Protein AF-A0A970EIP6-F1 (afdb_monomer)

Foldseek 3Di:
DVVVVVVVVVVVVVVVVVVPPVPVQQWEFEWEFEALATQGFRHTFRFPAQFLLSRQLRCQQVRQPVRNVQWDWDQDPVVRDIFTQGHSNARHTWFKQKQQGTDCAPLHNDDRVPHGHGRQIYIYTFYYNDPVDHTWAKHWAWDDDPQKIKIWIKTWDADPVVRYIDIATDFQFFKADPVVRHTQDTAHRRNIDMGGQDPSQKMDRHSGHIHGHVPSHPNHPPPSPPPPDPDDPDPPDDDDDDDDDDDDDDDPDPPPDPPVVVVVVVVCVVVVVVVVVVVVVVVVVVVVVVVVVVVVD

Solvent-accessible surface area (backbone atoms only — not comparable to full-atom values): 16684 Å² total; per-residue (Å²): 112,74,72,59,56,54,51,51,53,49,50,52,51,53,53,63,60,61,68,63,63,78,69,78,72,46,38,29,25,38,16,32,12,50,72,63,33,62,79,37,68,32,42,77,40,68,42,94,40,63,21,45,42,35,38,53,46,45,49,25,51,73,71,38,95,66,22,50,80,19,51,41,70,47,71,37,87,89,77,74,39,75,40,48,54,21,45,92,65,36,84,35,68,59,46,46,24,56,26,73,38,41,56,54,25,93,72,31,65,45,47,46,82,73,31,70,59,53,63,19,34,34,35,35,36,19,30,37,86,46,94,91,47,78,46,68,38,49,27,50,23,40,46,62,60,92,67,32,23,37,37,38,32,35,36,47,47,74,40,86,89,75,69,42,68,47,75,44,53,35,46,69,39,49,30,22,31,75,89,80,66,46,79,75,47,54,20,37,87,72,6,32,42,78,45,69,54,51,94,84,34,38,40,21,42,71,23,48,35,39,39,45,39,76,57,65,38,63,20,36,79,87,63,74,62,64,76,74,69,76,75,73,76,80,76,73,82,80,76,84,83,81,84,86,88,83,87,79,89,86,76,92,54,96,84,71,53,66,67,61,53,48,51,53,51,51,50,50,65,58,48,53,59,54,52,52,50,51,53,54,53,52,56,54,50,53,54,54,51,54,58,53,56,66,73,78,110

Mean predicted aligned error: 15.62 Å

Radius of gyration: 27.28 Å; Cα contacts (8 Å, |Δi|>4): 538; chains: 1; bounding box: 69×73×65 Å

Secondary structure (DSSP, 8-state):
-HHHHHHHHHHHHHHHHH---------EEEEEEETTEEEEEEEEE--SS-BHHHHHHHHHHHH-TTGGGG-EEEEETTTTEEEEEEBTTB-S--EEEETTEETTBTTB-S-TTT-B--TT-EEEEEE-S-TTSPPPEEEEEEEEETTEEEEEEEEEEEETTTTEEEEEE-TTPEEE-TTT--EEEE--TTSEEEEEPPTTSEEEETTTEEEESSS--S--TT---PPP-----PPPPPPPP------------TTS-HHHHHHHHHHHHHHHHHHHHHHHHHHHHHHHHHHHHTT--

Structure (mmCIF, N/CA/C/O backbone):
data_AF-A0A970EIP6-F1
#
_entry.id   AF-A0A970EIP6-F1
#
loop_
_atom_site.group_PDB
_atom_site.id
_atom_site.type_symbol
_atom_site.label_atom_id
_atom_site.label_alt_id
_atom_site.label_comp_id
_atom_site.label_asym_id
_atom_site.label_entity_id
_atom_site.label_seq_id
_atom_site.pdbx_PDB_ins_code
_atom_site.Cartn_x
_atom_site.Cartn_y
_atom_site.Cartn_z
_atom_site.occupancy
_atom_site.B_iso_or_equiv
_atom_site.auth_seq_id
_atom_site.auth_comp_id
_atom_site.auth_asym_id
_atom_site.auth_atom_id
_atom_site.pdbx_PDB_model_num
ATOM 1 N N . MET A 1 1 ? 48.437 30.860 26.289 1.00 51.25 1 MET A N 1
ATOM 2 C CA . MET A 1 1 ? 47.932 30.832 24.896 1.00 51.25 1 MET A CA 1
ATOM 3 C C . MET A 1 1 ? 47.511 29.437 24.419 1.00 51.25 1 MET A C 1
ATOM 5 O O . MET A 1 1 ? 46.388 29.320 23.957 1.00 51.25 1 MET A O 1
ATOM 9 N N . LYS A 1 2 ? 48.300 28.361 24.610 1.00 43.44 2 LYS A N 1
ATOM 10 C CA . LYS A 1 2 ? 47.904 26.984 24.209 1.00 43.44 2 LYS A CA 1
ATOM 11 C C . LYS A 1 2 ? 46.565 26.482 24.787 1.00 43.44 2 LYS A C 1
ATOM 13 O O . LYS A 1 2 ? 45.798 25.859 24.070 1.00 43.44 2 LYS A O 1
ATOM 18 N N . LYS A 1 3 ? 46.251 26.790 26.053 1.00 43.22 3 LYS A N 1
ATOM 19 C CA . LYS A 1 3 ? 45.002 26.343 26.709 1.00 43.22 3 LYS A CA 1
ATOM 20 C C . LYS A 1 3 ? 43.734 27.036 26.182 1.00 43.22 3 LYS A C 1
ATOM 22 O O . LYS A 1 3 ? 42.668 26.444 26.230 1.00 43.22 3 LYS A O 1
ATOM 27 N N . VAL A 1 4 ? 43.863 28.253 25.645 1.00 54.84 4 VAL A N 1
ATOM 28 C CA . VAL A 1 4 ? 42.740 29.006 25.053 1.00 54.84 4 VAL A CA 1
ATOM 29 C C . VAL A 1 4 ? 42.433 28.478 23.647 1.00 54.84 4 VAL A C 1
ATOM 31 O O . VAL A 1 4 ? 41.275 28.324 23.287 1.00 54.84 4 VAL A O 1
ATOM 34 N N . PHE A 1 5 ? 43.466 28.095 22.891 1.00 48.03 5 PHE A N 1
ATOM 35 C CA . PHE A 1 5 ? 43.316 27.535 21.544 1.00 48.03 5 PHE A CA 1
ATOM 36 C C . PHE A 1 5 ? 42.641 26.151 21.541 1.00 48.03 5 PHE A C 1
ATOM 38 O O . PHE A 1 5 ? 41.807 25.873 20.687 1.00 48.03 5 PHE A O 1
ATOM 45 N N . VAL A 1 6 ? 42.946 25.303 22.532 1.00 59.22 6 VAL A N 1
ATOM 46 C CA . VAL A 1 6 ? 42.299 23.985 22.696 1.00 59.22 6 VAL A CA 1
ATOM 47 C C . VAL A 1 6 ? 40.816 24.127 23.042 1.00 59.22 6 VAL A C 1
ATOM 49 O O . VAL A 1 6 ? 39.999 23.360 22.546 1.00 59.22 6 VAL A O 1
ATOM 52 N N . LEU A 1 7 ? 40.457 25.130 23.846 1.00 52.41 7 LEU A N 1
ATOM 53 C CA . LEU A 1 7 ? 39.074 25.351 24.265 1.00 52.41 7 LEU A CA 1
ATOM 54 C C . LEU A 1 7 ? 38.217 25.916 23.122 1.00 52.41 7 LEU A C 1
ATOM 56 O O . LEU A 1 7 ? 37.071 25.514 22.972 1.00 52.41 7 LEU A O 1
ATOM 60 N N . VAL A 1 8 ? 38.797 26.757 22.260 1.00 58.97 8 VAL A N 1
ATOM 61 C CA . VAL A 1 8 ? 38.137 27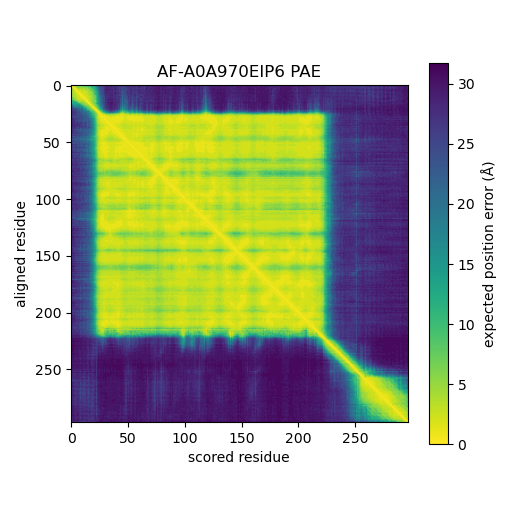.254 21.040 1.00 58.97 8 VAL A CA 1
ATOM 62 C C . VAL A 1 8 ? 37.946 26.138 20.006 1.00 58.97 8 VAL A C 1
ATOM 64 O O . VAL A 1 8 ? 36.867 26.030 19.436 1.00 58.97 8 VAL A O 1
ATOM 67 N N . ILE A 1 9 ? 38.934 25.256 19.803 1.00 59.72 9 ILE A N 1
ATOM 68 C CA . ILE A 1 9 ? 38.788 24.097 18.900 1.00 59.72 9 ILE A CA 1
ATOM 69 C C . ILE A 1 9 ? 37.757 23.102 19.440 1.00 59.72 9 ILE A C 1
ATOM 71 O O . ILE A 1 9 ? 36.927 22.619 18.675 1.00 59.72 9 ILE A O 1
ATOM 75 N N . ALA A 1 10 ? 37.769 22.825 20.747 1.00 55.34 10 ALA A N 1
ATOM 76 C CA . ALA A 1 10 ? 36.767 21.969 21.374 1.00 55.34 10 ALA A CA 1
ATOM 77 C C . ALA A 1 10 ? 35.364 22.574 21.242 1.00 55.34 10 ALA A C 1
ATOM 79 O O . ALA A 1 10 ? 34.446 21.869 20.862 1.00 55.34 10 ALA A O 1
ATOM 80 N N . MET A 1 11 ? 35.203 23.883 21.452 1.00 55.81 11 MET A N 1
ATOM 81 C CA . MET A 1 11 ? 33.909 24.559 21.332 1.00 55.81 11 MET A CA 1
ATOM 82 C C . MET A 1 11 ? 33.402 24.618 19.881 1.00 55.81 11 MET A C 1
ATOM 84 O O . MET A 1 11 ? 32.208 24.451 19.664 1.00 55.81 11 MET A O 1
ATOM 88 N N . ILE A 1 12 ? 34.286 24.780 18.887 1.00 57.44 12 ILE A N 1
ATOM 89 C CA . ILE A 1 12 ? 33.931 24.693 17.458 1.00 57.44 12 ILE A CA 1
ATOM 90 C C . ILE A 1 12 ? 33.567 23.253 17.068 1.00 57.44 12 ILE A C 1
ATOM 92 O O . ILE A 1 12 ? 32.612 23.063 16.327 1.00 57.44 12 ILE A O 1
ATOM 96 N N . MET A 1 13 ? 34.263 22.240 17.597 1.00 51.56 13 MET A N 1
ATOM 97 C CA . MET A 1 13 ? 33.900 20.828 17.405 1.00 51.56 13 MET A CA 1
ATOM 98 C C . MET A 1 13 ? 32.551 20.499 18.059 1.00 51.56 13 MET A C 1
ATOM 100 O O . MET A 1 13 ? 31.726 19.844 17.435 1.00 51.56 13 MET A O 1
ATOM 104 N N . THR A 1 14 ? 32.276 20.998 19.268 1.00 47.97 14 THR A N 1
ATOM 105 C CA . THR A 1 14 ? 30.979 20.804 19.936 1.00 47.97 14 THR A CA 1
ATOM 106 C C . THR A 1 14 ? 29.855 21.544 19.209 1.00 47.97 14 THR A C 1
ATOM 108 O O . THR A 1 14 ? 28.768 20.996 19.081 1.00 47.97 14 THR A O 1
ATOM 111 N N . LEU A 1 15 ? 30.113 22.740 18.664 1.00 50.16 15 LEU A N 1
ATOM 112 C CA . LEU A 1 15 ? 29.141 23.487 17.856 1.00 50.16 15 LEU A CA 1
ATOM 113 C C . LEU A 1 15 ? 28.897 22.847 16.478 1.00 50.16 15 LEU A C 1
ATOM 115 O O . LEU A 1 15 ? 27.756 22.807 16.025 1.00 50.16 15 LEU A O 1
ATOM 119 N N . ALA A 1 16 ? 29.931 22.281 15.849 1.00 47.00 16 ALA A N 1
ATOM 120 C CA . ALA A 1 16 ? 29.809 21.520 14.603 1.00 47.00 16 ALA A CA 1
ATOM 121 C C . ALA A 1 16 ? 29.097 20.168 14.802 1.00 47.00 16 ALA A C 1
ATOM 123 O O . ALA A 1 16 ? 28.476 19.661 13.872 1.00 47.00 16 ALA A O 1
ATOM 124 N N . LEU A 1 17 ? 29.140 19.607 16.016 1.00 48.09 17 LEU A N 1
ATOM 125 C CA . LEU A 1 17 ? 28.376 18.416 16.403 1.00 48.09 17 LEU A CA 1
ATOM 126 C C . LEU A 1 17 ? 26.918 18.733 16.782 1.00 48.09 17 LEU A C 1
ATOM 128 O O . LEU A 1 17 ? 26.085 17.836 16.735 1.00 48.09 17 LEU A O 1
ATOM 132 N N . THR A 1 18 ? 26.581 19.984 17.122 1.00 44.41 18 THR A N 1
ATOM 133 C CA . THR A 1 18 ? 25.191 20.392 17.419 1.00 44.41 18 THR A CA 1
ATOM 134 C C . THR A 1 18 ? 24.384 20.835 16.200 1.00 44.41 18 THR A C 1
ATOM 136 O O . THR A 1 18 ? 23.169 20.957 16.302 1.00 44.41 18 THR A O 1
ATOM 139 N N . THR A 1 19 ? 25.020 21.082 15.049 1.00 41.66 19 THR A N 1
ATOM 140 C CA . THR A 1 19 ? 24.314 21.451 13.805 1.00 41.66 19 THR A CA 1
ATOM 141 C C . THR A 1 19 ? 24.005 20.270 12.897 1.00 41.66 19 THR A C 1
ATOM 143 O O . THR A 1 19 ? 23.408 20.468 11.842 1.00 41.66 19 THR A O 1
ATOM 146 N N . VAL A 1 20 ? 24.316 19.040 13.317 1.00 42.38 20 VAL A N 1
ATOM 147 C CA . VAL A 1 20 ? 23.487 17.907 12.900 1.00 42.38 20 VAL A CA 1
ATOM 148 C C . VAL A 1 20 ? 22.203 18.035 13.710 1.00 42.38 20 VAL A C 1
ATOM 150 O O . VAL A 1 20 ? 21.997 17.358 14.713 1.00 42.38 20 VAL A O 1
ATOM 153 N N . ALA A 1 21 ? 21.362 18.993 13.311 1.00 39.56 21 ALA A N 1
ATOM 154 C CA . ALA A 1 21 ? 19.944 18.854 13.551 1.00 39.56 21 ALA A CA 1
ATOM 155 C C . ALA A 1 21 ? 19.622 17.427 13.110 1.00 39.56 21 ALA A C 1
ATOM 157 O O . ALA A 1 21 ? 19.919 17.062 11.971 1.00 39.56 21 ALA A O 1
ATOM 158 N N . LEU A 1 22 ? 19.146 16.610 14.047 1.00 41.78 22 LEU A N 1
ATOM 159 C CA . LEU A 1 22 ? 18.442 15.384 13.725 1.00 41.78 22 LEU A CA 1
ATOM 160 C C . LEU A 1 22 ? 17.360 15.823 12.740 1.00 41.78 22 LEU A C 1
ATOM 162 O O . LEU A 1 22 ? 16.355 16.400 13.149 1.00 41.78 22 LEU A O 1
ATOM 166 N N . ALA A 1 23 ? 17.631 15.694 11.441 1.00 45.00 23 ALA A N 1
ATOM 167 C CA . ALA A 1 23 ? 16.572 15.682 10.463 1.00 45.00 23 ALA A CA 1
ATOM 168 C C . ALA A 1 23 ? 15.703 14.531 10.943 1.00 45.00 23 ALA A C 1
ATOM 170 O O . ALA A 1 23 ? 16.186 13.404 11.037 1.00 45.00 23 ALA A O 1
ATOM 171 N N . GLU A 1 24 ? 14.503 14.853 11.411 1.00 54.56 24 GLU A N 1
ATOM 172 C CA . GLU A 1 24 ? 13.499 13.848 11.703 1.00 54.56 24 GLU A CA 1
ATOM 173 C C . GLU A 1 24 ? 13.380 13.025 10.421 1.00 54.56 24 GLU A C 1
ATOM 175 O O . GLU A 1 24 ? 12.959 13.547 9.385 1.00 54.56 24 GLU A O 1
ATOM 180 N N . GLU A 1 25 ? 13.931 11.809 10.440 1.00 73.31 25 GLU A N 1
ATOM 181 C CA . GLU A 1 25 ? 13.909 10.939 9.275 1.00 73.31 25 GLU A CA 1
ATOM 182 C C . GLU A 1 25 ? 12.438 10.674 8.981 1.00 73.31 25 GLU A C 1
ATOM 184 O O . GLU A 1 25 ? 11.718 10.117 9.813 1.00 73.31 25 GLU A O 1
ATOM 189 N N . ALA A 1 26 ? 11.971 11.160 7.832 1.00 85.56 26 ALA A N 1
ATOM 190 C CA . ALA A 1 26 ? 10.589 10.979 7.444 1.00 85.56 26 ALA A CA 1
ATOM 191 C C . ALA A 1 26 ? 10.322 9.478 7.324 1.00 85.56 26 ALA A C 1
ATOM 193 O O . ALA A 1 26 ? 10.940 8.793 6.513 1.00 85.56 26 ALA A O 1
ATOM 194 N N . THR A 1 27 ? 9.416 8.983 8.155 1.00 93.56 27 THR A N 1
ATOM 195 C CA . THR A 1 27 ? 8.996 7.590 8.172 1.00 93.56 27 THR A CA 1
ATOM 196 C C . THR A 1 27 ? 7.808 7.437 7.239 1.00 93.56 27 THR A C 1
ATOM 198 O O . THR A 1 27 ? 6.806 8.131 7.383 1.00 93.56 27 THR A O 1
ATOM 201 N N . VAL A 1 28 ? 7.914 6.531 6.279 1.00 96.88 28 VAL A N 1
ATOM 202 C CA . VAL A 1 28 ? 6.827 6.128 5.383 1.00 96.88 28 VAL A CA 1
ATOM 203 C C . VAL A 1 28 ? 6.535 4.661 5.650 1.00 96.88 28 VAL A C 1
ATOM 205 O O . VAL A 1 28 ? 7.454 3.866 5.829 1.00 96.88 28 VAL A O 1
ATOM 208 N N . TYR A 1 29 ? 5.267 4.285 5.683 1.00 97.88 29 TYR A N 1
ATOM 209 C CA . TYR A 1 29 ? 4.848 2.913 5.929 1.00 97.88 29 TYR A CA 1
ATOM 210 C C . TYR A 1 29 ? 4.623 2.190 4.614 1.00 97.88 29 TYR A C 1
ATOM 212 O O . TYR A 1 29 ? 3.987 2.728 3.713 1.00 97.88 29 TYR A O 1
ATOM 220 N N . VAL A 1 30 ? 5.147 0.974 4.489 1.00 98.38 30 VAL A N 1
ATOM 221 C CA . VAL A 1 30 ? 5.058 0.200 3.252 1.00 98.38 30 VAL A CA 1
ATOM 222 C C . VAL A 1 30 ? 4.375 -1.131 3.499 1.00 98.38 30 VAL A C 1
ATOM 224 O O . VAL A 1 30 ? 4.739 -1.894 4.392 1.00 98.38 30 VAL A O 1
ATOM 227 N N . THR A 1 31 ? 3.404 -1.427 2.650 1.00 98.62 31 THR A N 1
ATOM 228 C CA . THR A 1 31 ? 2.752 -2.722 2.540 1.00 98.62 31 THR A CA 1
ATOM 229 C C . THR A 1 31 ? 3.052 -3.322 1.176 1.00 98.62 31 THR A C 1
ATOM 231 O O . THR A 1 31 ? 2.975 -2.636 0.158 1.00 98.62 31 THR A O 1
ATOM 234 N N . VAL A 1 32 ? 3.349 -4.619 1.148 1.00 98.31 32 VAL A N 1
ATOM 235 C CA . VAL A 1 32 ? 3.533 -5.385 -0.085 1.00 98.31 32 VAL A CA 1
ATOM 236 C C . VAL A 1 32 ? 2.627 -6.606 -0.046 1.00 98.31 32 VAL A C 1
ATOM 238 O O . VAL A 1 32 ? 2.775 -7.460 0.832 1.00 98.31 32 VAL A O 1
ATOM 241 N N . SER A 1 33 ? 1.714 -6.693 -1.011 1.00 98.12 33 SER A N 1
ATOM 242 C CA . SER A 1 33 ? 0.875 -7.864 -1.259 1.00 98.12 33 SER A CA 1
ATOM 243 C C . SER A 1 33 ? 1.282 -8.530 -2.568 1.00 98.12 33 SER A C 1
ATOM 245 O O . SER A 1 33 ? 1.375 -7.868 -3.600 1.00 98.12 33 SER A O 1
ATOM 247 N N . VAL A 1 34 ? 1.516 -9.839 -2.538 1.00 97.38 34 VAL A N 1
ATOM 248 C CA . VAL A 1 34 ? 1.810 -10.659 -3.718 1.00 97.38 34 VAL A CA 1
ATOM 249 C C . VAL A 1 34 ? 0.773 -11.767 -3.785 1.00 97.38 34 VAL A C 1
ATOM 251 O O . VAL A 1 34 ? 0.621 -12.515 -2.825 1.00 97.38 34 VAL A O 1
ATOM 254 N N . ASP A 1 35 ? 0.049 -11.872 -4.898 1.00 96.12 35 ASP A N 1
ATOM 255 C CA . ASP A 1 35 ? -0.950 -12.927 -5.130 1.00 96.12 35 ASP A CA 1
ATOM 256 C C . ASP A 1 35 ? -2.020 -13.023 -4.024 1.00 96.12 35 ASP A C 1
ATOM 258 O O . ASP A 1 35 ? -2.518 -14.098 -3.690 1.00 96.12 35 ASP A O 1
ATOM 262 N N . GLY A 1 36 ? -2.376 -11.879 -3.429 1.00 94.12 36 GLY A N 1
ATOM 263 C CA . GLY A 1 36 ? -3.324 -11.822 -2.315 1.00 94.12 36 GLY A CA 1
ATOM 264 C C . GLY A 1 36 ? -2.753 -12.328 -0.988 1.00 94.12 36 GLY A C 1
ATOM 265 O O . GLY A 1 36 ? -3.518 -12.731 -0.115 1.00 94.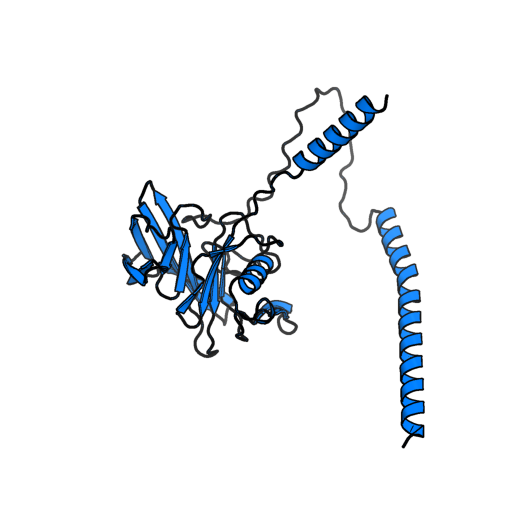12 36 GLY A O 1
ATOM 266 N N . GLN A 1 37 ? -1.429 -12.319 -0.825 1.00 96.00 37 GLN A N 1
ATOM 267 C CA . GLN A 1 37 ? -0.742 -12.586 0.435 1.00 96.00 37 GLN A CA 1
ATOM 268 C C . GLN A 1 37 ? 0.070 -11.369 0.867 1.00 96.00 37 GLN A C 1
ATOM 270 O O . GLN A 1 37 ? 0.829 -10.811 0.077 1.00 96.00 37 GLN A O 1
ATOM 275 N N . LEU A 1 38 ? -0.040 -10.983 2.140 1.00 96.25 38 LEU A N 1
ATOM 276 C CA . LEU A 1 38 ? 0.801 -9.933 2.709 1.00 96.25 38 LEU A CA 1
ATOM 277 C C . LEU A 1 38 ? 2.207 -10.475 2.953 1.00 96.25 38 LEU A C 1
ATOM 279 O O . LEU A 1 38 ? 2.397 -11.406 3.731 1.00 96.25 38 LEU A O 1
ATOM 283 N N . VAL A 1 39 ? 3.185 -9.866 2.290 1.00 96.75 39 VAL A N 1
ATOM 284 C CA . VAL A 1 39 ? 4.614 -10.164 2.456 1.00 96.75 39 VAL A CA 1
ATOM 285 C C . VAL A 1 39 ? 5.280 -9.122 3.352 1.00 96.75 39 VAL A C 1
ATOM 287 O O . VAL A 1 39 ? 6.198 -9.437 4.103 1.00 96.75 39 VAL A O 1
ATOM 290 N N . VAL A 1 40 ? 4.793 -7.884 3.294 1.00 97.75 40 VAL A N 1
ATOM 291 C CA . VAL A 1 40 ? 5.176 -6.781 4.179 1.00 97.75 40 VAL A CA 1
ATOM 292 C C . VAL A 1 40 ? 3.889 -6.094 4.613 1.00 97.75 40 VAL A C 1
ATOM 294 O O . VAL A 1 40 ? 3.059 -5.784 3.762 1.00 97.75 40 VAL A O 1
ATOM 297 N N . ALA A 1 41 ? 3.710 -5.859 5.911 1.00 97.62 41 ALA A N 1
ATOM 298 C CA . ALA A 1 41 ? 2.516 -5.217 6.456 1.00 97.62 41 ALA A CA 1
ATOM 299 C C . ALA A 1 41 ? 2.897 -3.917 7.171 1.00 97.62 41 ALA A C 1
ATOM 301 O O . ALA A 1 41 ? 3.463 -3.975 8.262 1.00 97.62 41 ALA A O 1
ATOM 302 N N . ALA A 1 42 ? 2.609 -2.778 6.528 1.00 97.12 42 ALA A N 1
ATOM 303 C CA . ALA A 1 42 ? 2.810 -1.418 7.038 1.00 97.12 42 ALA A CA 1
ATOM 304 C C . ALA A 1 42 ? 4.140 -1.204 7.783 1.00 97.12 42 ALA A C 1
ATOM 306 O O . ALA A 1 42 ? 4.177 -0.607 8.856 1.00 97.12 42 ALA A O 1
ATOM 307 N N . GLN A 1 43 ? 5.240 -1.712 7.231 1.00 97.50 43 GLN A N 1
ATOM 308 C CA . GLN A 1 43 ? 6.544 -1.591 7.873 1.00 97.50 43 GLN A CA 1
ATOM 309 C C . GLN A 1 43 ? 7.130 -0.193 7.642 1.00 97.50 43 GLN A C 1
ATOM 311 O O . GLN A 1 43 ? 7.048 0.311 6.518 1.00 97.50 43 GLN A O 1
ATOM 316 N N . PRO A 1 44 ? 7.731 0.434 8.667 1.00 96.31 44 PRO A N 1
ATOM 317 C CA . PRO A 1 44 ? 8.329 1.755 8.537 1.00 96.31 44 PRO A CA 1
ATOM 318 C C . PRO A 1 44 ? 9.605 1.709 7.687 1.00 96.31 44 PRO A C 1
ATOM 320 O O . PRO A 1 44 ? 10.443 0.817 7.833 1.00 96.31 44 PRO A O 1
ATOM 323 N N . ILE A 1 45 ? 9.768 2.709 6.826 1.00 95.25 45 ILE A N 1
ATOM 324 C CA . ILE A 1 45 ? 10.934 2.948 5.977 1.00 95.25 45 ILE A CA 1
ATOM 325 C C . ILE A 1 45 ? 11.313 4.426 6.061 1.00 95.25 45 ILE A C 1
ATOM 327 O O . ILE A 1 45 ? 10.454 5.297 5.936 1.00 95.25 45 ILE A O 1
ATOM 331 N N . SER A 1 46 ? 12.610 4.697 6.201 1.00 93.88 46 SER A N 1
ATOM 332 C CA . SER A 1 46 ? 13.197 6.036 6.077 1.00 93.88 46 SER A CA 1
ATOM 333 C C . SER A 1 46 ? 13.897 6.152 4.717 1.00 93.88 46 SER A C 1
ATOM 335 O O . SER A 1 46 ? 15.069 5.775 4.605 1.00 93.88 46 SER A O 1
ATOM 337 N N . PRO A 1 47 ? 13.212 6.589 3.644 1.00 92.06 47 PRO A N 1
ATOM 338 C CA . PRO A 1 47 ? 13.831 6.674 2.328 1.00 92.06 47 PRO A CA 1
ATOM 339 C C . PRO A 1 47 ? 14.813 7.854 2.268 1.00 92.06 47 PRO A C 1
ATOM 341 O O . PRO A 1 47 ? 14.566 8.929 2.811 1.00 92.06 47 PRO A O 1
ATOM 344 N N . SER A 1 48 ? 15.925 7.693 1.549 1.00 90.75 48 SER A N 1
ATOM 345 C CA . SER A 1 48 ? 16.819 8.823 1.250 1.00 90.75 48 SER A CA 1
ATOM 346 C C . SER A 1 48 ? 16.240 9.760 0.189 1.00 90.75 48 SER A C 1
ATOM 348 O O . SER A 1 48 ? 16.565 10.945 0.154 1.00 90.75 48 SER A O 1
ATOM 350 N N . GLU A 1 49 ? 15.411 9.216 -0.701 1.00 92.75 49 GLU A N 1
ATOM 351 C CA . GLU A 1 49 ? 14.716 9.950 -1.751 1.00 92.75 49 GLU A CA 1
ATOM 352 C C . GLU A 1 49 ? 13.226 10.030 -1.412 1.00 92.75 49 GLU A C 1
ATOM 354 O O . GLU A 1 49 ? 12.546 9.013 -1.299 1.00 92.75 49 GLU A O 1
ATOM 359 N N . MET A 1 50 ? 12.714 11.251 -1.261 1.00 94.38 50 MET A N 1
ATOM 360 C CA . MET A 1 50 ? 11.341 11.523 -0.822 1.00 94.38 50 MET A CA 1
ATOM 361 C C . MET A 1 50 ? 10.325 11.461 -1.975 1.00 94.38 50 MET A C 1
ATOM 363 O O . MET A 1 50 ? 9.470 12.338 -2.115 1.00 94.38 50 MET A O 1
ATOM 367 N N . THR A 1 51 ? 10.416 10.417 -2.795 1.00 97.00 51 THR A N 1
ATOM 368 C CA . THR A 1 51 ? 9.473 10.074 -3.870 1.00 97.00 51 THR A CA 1
ATOM 369 C C . THR A 1 51 ? 8.890 8.686 -3.619 1.00 97.00 51 THR A C 1
ATOM 371 O O . THR A 1 51 ? 9.443 7.900 -2.845 1.00 97.00 51 THR A O 1
ATOM 374 N N . VAL A 1 52 ? 7.775 8.351 -4.272 1.00 97.75 52 VAL A N 1
ATOM 375 C CA . VAL A 1 52 ? 7.223 6.991 -4.180 1.00 97.75 52 VAL A CA 1
ATOM 376 C C . VAL A 1 52 ? 8.221 5.957 -4.724 1.00 97.75 52 VAL A C 1
ATOM 378 O O . VAL A 1 52 ? 8.426 4.935 -4.077 1.00 97.75 52 VAL A O 1
ATOM 381 N N . ASP A 1 53 ? 8.903 6.225 -5.846 1.00 97.75 53 ASP A N 1
ATOM 382 C CA . ASP A 1 53 ? 9.962 5.350 -6.387 1.00 97.75 53 ASP A CA 1
ATOM 383 C C . ASP A 1 53 ? 11.096 5.143 -5.372 1.00 97.75 53 ASP A C 1
ATOM 385 O O . ASP A 1 53 ? 11.508 4.009 -5.120 1.00 97.75 53 ASP A O 1
ATOM 389 N N . GLY A 1 54 ? 11.541 6.225 -4.725 1.00 96.81 54 GLY A N 1
ATOM 390 C CA . GLY A 1 54 ? 12.553 6.193 -3.673 1.00 96.81 54 GLY A CA 1
ATOM 391 C C . GLY A 1 54 ? 12.160 5.309 -2.488 1.00 96.81 54 GLY A C 1
ATOM 392 O O . GLY A 1 54 ? 12.957 4.482 -2.036 1.00 96.81 54 GLY A O 1
ATOM 393 N N . VAL A 1 55 ? 10.910 5.417 -2.021 1.00 97.69 55 VAL A N 1
ATOM 394 C CA . VAL A 1 55 ? 10.374 4.544 -0.964 1.00 97.69 55 VAL A CA 1
ATOM 395 C C . VAL A 1 55 ? 10.332 3.091 -1.412 1.00 97.69 55 VAL A C 1
ATOM 397 O O . VAL A 1 55 ? 10.754 2.214 -0.661 1.00 97.69 55 VAL A O 1
ATOM 400 N N . LEU A 1 56 ? 9.851 2.813 -2.625 1.00 97.94 56 LEU A N 1
ATOM 401 C CA . LEU A 1 56 ? 9.756 1.444 -3.122 1.00 97.94 56 LEU A CA 1
ATOM 402 C C . LEU A 1 56 ? 11.141 0.799 -3.247 1.00 97.94 56 LEU A C 1
ATOM 404 O O . LEU A 1 56 ? 11.302 -0.349 -2.830 1.00 97.94 56 LEU A O 1
ATOM 408 N N . ARG A 1 57 ? 12.161 1.523 -3.726 1.00 97.12 57 ARG A N 1
ATOM 409 C CA . ARG A 1 57 ? 13.557 1.041 -3.737 1.00 97.12 57 ARG A CA 1
ATOM 410 C C . ARG A 1 57 ? 14.069 0.743 -2.333 1.00 97.12 57 ARG A C 1
ATOM 412 O O . ARG A 1 57 ? 14.598 -0.344 -2.099 1.00 97.12 57 ARG A O 1
ATOM 419 N N . ALA A 1 58 ? 13.857 1.661 -1.390 1.00 96.31 58 ALA A N 1
ATOM 420 C CA . ALA A 1 58 ? 14.259 1.477 0.002 1.00 96.31 58 ALA A CA 1
ATOM 421 C C . ALA A 1 58 ? 13.555 0.270 0.652 1.00 96.31 58 ALA A C 1
ATOM 423 O O . ALA A 1 58 ? 14.197 -0.526 1.335 1.00 96.31 58 ALA A O 1
ATOM 424 N N . ALA A 1 59 ? 12.264 0.067 0.374 1.00 97.31 59 ALA A N 1
ATOM 425 C CA . ALA A 1 59 ? 11.509 -1.089 0.851 1.00 97.31 59 ALA A CA 1
ATOM 426 C C . ALA A 1 59 ? 12.032 -2.412 0.272 1.00 97.31 59 ALA A C 1
ATOM 428 O O . ALA A 1 59 ? 12.134 -3.402 0.997 1.00 97.31 59 ALA A O 1
ATOM 429 N N . HIS A 1 60 ? 12.414 -2.440 -1.010 1.00 97.38 60 HIS A N 1
ATOM 430 C CA . HIS A 1 60 ? 13.069 -3.611 -1.599 1.00 97.38 60 HIS A CA 1
ATOM 431 C C . HIS A 1 60 ? 14.418 -3.886 -0.938 1.00 97.38 60 HIS A C 1
ATOM 433 O O . HIS A 1 60 ? 14.697 -5.027 -0.582 1.00 97.38 60 HIS A O 1
ATOM 439 N N . ALA A 1 61 ? 15.244 -2.857 -0.739 1.00 95.81 61 ALA A N 1
ATOM 440 C CA . ALA A 1 61 ? 16.526 -2.999 -0.057 1.00 95.81 61 ALA A CA 1
ATOM 441 C C . ALA A 1 61 ? 16.371 -3.545 1.375 1.00 95.81 61 ALA A C 1
ATOM 443 O O . ALA A 1 61 ? 17.199 -4.342 1.813 1.00 95.81 61 ALA A O 1
ATOM 444 N N . ALA A 1 62 ? 15.314 -3.138 2.083 1.00 95.88 62 ALA A N 1
ATOM 445 C CA . ALA A 1 62 ? 15.062 -3.526 3.466 1.00 95.88 62 ALA A CA 1
ATOM 446 C C . ALA A 1 62 ? 14.431 -4.920 3.617 1.00 95.88 62 ALA A C 1
ATOM 448 O O . ALA A 1 62 ? 14.851 -5.687 4.484 1.00 95.88 62 ALA A O 1
ATOM 449 N N . PHE A 1 63 ? 13.422 -5.251 2.804 1.00 96.62 63 PHE A N 1
ATOM 450 C CA . PHE A 1 63 ? 12.555 -6.409 3.064 1.00 96.62 63 PHE A CA 1
ATOM 451 C C . PHE A 1 63 ? 12.552 -7.469 1.961 1.00 96.62 63 PHE A C 1
ATOM 453 O O . PHE A 1 63 ? 12.124 -8.596 2.213 1.00 96.62 63 PHE A O 1
ATOM 460 N N . PHE A 1 64 ? 13.030 -7.167 0.750 1.00 96.44 64 PHE A N 1
ATOM 461 C CA . PHE A 1 64 ? 13.141 -8.183 -0.292 1.00 96.44 64 PHE A CA 1
ATOM 462 C C . PHE A 1 64 ? 14.501 -8.896 -0.190 1.00 96.44 64 PHE A C 1
ATOM 464 O O . PHE A 1 64 ? 15.537 -8.234 -0.242 1.00 96.44 64 PHE A O 1
ATOM 471 N N . PRO A 1 65 ? 14.563 -10.242 -0.122 1.00 92.38 65 PRO A N 1
ATOM 472 C CA . PRO A 1 65 ? 15.836 -10.961 0.012 1.00 92.38 65 PRO A CA 1
ATOM 473 C C . PRO A 1 65 ? 16.857 -10.697 -1.107 1.00 92.38 65 PRO A C 1
ATOM 475 O O . PRO A 1 65 ? 18.059 -10.819 -0.887 1.00 92.38 65 PRO A O 1
ATOM 478 N N . GLY A 1 66 ? 16.398 -10.341 -2.312 1.00 90.56 66 GLY A N 1
ATOM 479 C CA . GLY A 1 66 ? 17.265 -9.939 -3.427 1.00 90.56 66 GLY A CA 1
ATOM 480 C C . GLY A 1 66 ? 17.653 -8.454 -3.429 1.00 90.56 66 GLY A C 1
ATOM 481 O O . GLY A 1 66 ? 18.300 -8.004 -4.377 1.00 90.56 66 GLY A O 1
ATOM 482 N N . GLY A 1 67 ? 17.243 -7.681 -2.421 1.00 92.50 67 GLY A N 1
ATOM 483 C CA . GLY A 1 67 ? 17.428 -6.234 -2.351 1.00 92.50 67 GLY A CA 1
ATOM 484 C C . GLY A 1 67 ? 16.852 -5.503 -3.567 1.00 92.50 67 GLY A C 1
ATOM 485 O O . GLY A 1 67 ? 15.866 -5.921 -4.173 1.00 92.50 67 GLY A O 1
ATOM 486 N N . GLU A 1 68 ? 17.520 -4.441 -4.006 1.00 92.31 68 GLU A N 1
ATOM 487 C CA . GLU A 1 68 ? 17.070 -3.655 -5.164 1.00 92.31 68 GLU A CA 1
ATOM 488 C C . GLU A 1 68 ? 17.056 -4.430 -6.493 1.00 92.31 68 GLU A C 1
ATOM 490 O O . GLU A 1 68 ? 16.381 -4.017 -7.427 1.00 92.31 68 GLU A O 1
ATOM 495 N N . SER A 1 69 ? 17.713 -5.594 -6.602 1.00 93.38 69 SER A N 1
ATOM 496 C CA . SER A 1 69 ? 17.661 -6.403 -7.837 1.00 93.38 69 SER A CA 1
ATOM 497 C C . SER A 1 69 ? 16.259 -6.953 -8.157 1.00 93.38 69 SER A C 1
ATOM 499 O O . SER A 1 69 ? 15.988 -7.399 -9.280 1.00 93.38 69 SER A O 1
ATOM 501 N N . GLY A 1 70 ? 15.360 -6.933 -7.168 1.00 93.75 70 GLY A N 1
ATOM 502 C CA . GLY A 1 70 ? 13.944 -7.249 -7.322 1.00 93.75 70 GLY A CA 1
ATOM 503 C C . GLY A 1 70 ? 13.105 -6.124 -7.928 1.00 93.75 70 GLY A C 1
ATOM 504 O O . GLY A 1 70 ? 11.928 -6.369 -8.183 1.00 93.75 70 GLY A O 1
ATOM 505 N N . TYR A 1 71 ? 13.689 -4.945 -8.161 1.00 97.25 71 TYR A N 1
ATOM 506 C CA . TYR A 1 71 ? 13.000 -3.738 -8.598 1.00 97.25 71 TYR A CA 1
ATOM 507 C C . TYR A 1 71 ? 13.589 -3.192 -9.900 1.00 97.25 71 TYR A C 1
ATOM 509 O O . TYR A 1 71 ? 14.800 -3.023 -10.032 1.00 97.25 71 TYR A O 1
ATOM 517 N N . GLU A 1 72 ? 12.727 -2.890 -10.863 1.00 97.00 72 GLU A N 1
ATOM 518 C CA . GLU A 1 72 ? 13.095 -2.227 -12.109 1.00 97.00 72 GLU A CA 1
ATOM 519 C C . GLU A 1 72 ? 12.003 -1.229 -12.475 1.00 97.00 72 GLU A C 1
ATOM 521 O O . GLU A 1 72 ? 10.817 -1.563 -12.516 1.00 97.00 72 GLU A O 1
ATOM 526 N N . ALA A 1 73 ? 12.416 0.009 -12.722 1.00 96.50 73 ALA A N 1
ATOM 527 C CA . ALA A 1 73 ? 11.528 1.086 -13.109 1.00 96.50 73 ALA A CA 1
ATOM 528 C C . ALA A 1 73 ? 12.263 2.077 -14.012 1.00 96.50 73 ALA A C 1
ATOM 530 O O . ALA A 1 73 ? 13.486 2.235 -13.915 1.00 96.50 73 ALA A O 1
ATOM 531 N N . GLY A 1 74 ? 11.520 2.743 -14.886 1.00 95.50 74 GLY A N 1
ATOM 532 C CA . GLY A 1 74 ? 12.055 3.730 -15.812 1.00 95.50 74 GLY A CA 1
ATOM 533 C C . GLY A 1 74 ? 11.015 4.194 -16.820 1.00 95.50 74 GLY A C 1
ATOM 534 O O . GLY A 1 74 ? 9.850 3.806 -16.761 1.00 95.50 74 GLY A O 1
ATOM 535 N N . ILE A 1 75 ? 11.442 5.031 -17.765 1.00 94.19 75 ILE A N 1
ATOM 536 C CA . ILE A 1 75 ? 10.577 5.446 -18.870 1.00 94.19 75 ILE A CA 1
ATOM 537 C C . ILE A 1 75 ? 10.413 4.271 -19.828 1.00 94.19 75 ILE A C 1
ATOM 539 O O . ILE A 1 75 ? 11.369 3.854 -20.486 1.00 94.19 75 ILE A O 1
ATOM 543 N N . ASP A 1 76 ? 9.193 3.758 -19.919 1.00 89.25 76 ASP A N 1
ATOM 544 C CA . ASP A 1 76 ? 8.848 2.749 -20.900 1.00 89.25 76 ASP A CA 1
ATOM 545 C C . ASP A 1 76 ? 8.875 3.367 -22.309 1.00 89.25 76 ASP A C 1
ATOM 547 O O . ASP A 1 76 ? 8.216 4.382 -22.556 1.00 89.25 76 ASP A O 1
ATOM 551 N N . PRO A 1 77 ? 9.632 2.790 -23.256 1.00 88.38 77 PRO A N 1
ATOM 552 C CA . PRO A 1 77 ? 9.822 3.379 -24.578 1.00 88.38 77 PRO A CA 1
ATOM 553 C C . PRO A 1 77 ? 8.585 3.271 -25.479 1.00 88.38 77 PRO A C 1
ATOM 555 O O . PRO A 1 77 ? 8.508 3.976 -26.483 1.00 88.38 77 PRO A O 1
ATOM 558 N N . MET A 1 78 ? 7.639 2.383 -25.163 1.00 86.88 78 MET A N 1
ATOM 559 C CA . MET A 1 78 ? 6.422 2.177 -25.946 1.00 86.88 78 MET A CA 1
ATOM 560 C C . MET A 1 78 ? 5.342 3.192 -25.565 1.00 86.88 78 MET A C 1
ATOM 562 O O . MET A 1 78 ? 4.679 3.731 -26.449 1.00 86.88 78 MET A O 1
ATOM 566 N N . TRP A 1 79 ? 5.204 3.490 -24.274 1.00 82.75 79 TRP A N 1
ATOM 567 C CA . TRP A 1 79 ? 4.192 4.410 -23.749 1.00 82.75 79 TRP A CA 1
ATOM 568 C C . TRP A 1 79 ? 4.740 5.799 -23.403 1.00 82.75 79 TRP A C 1
ATOM 570 O O . TRP A 1 79 ? 3.958 6.715 -23.160 1.00 82.75 79 TRP A O 1
ATOM 580 N N . ASN A 1 80 ? 6.067 5.972 -23.401 1.00 87.88 80 ASN A N 1
ATOM 581 C CA . ASN A 1 80 ? 6.764 7.186 -22.966 1.00 87.88 80 ASN A CA 1
ATOM 582 C C . ASN A 1 80 ? 6.287 7.668 -21.583 1.00 87.88 80 ASN A C 1
ATOM 584 O O . ASN A 1 80 ? 6.041 8.854 -21.359 1.00 87.88 80 ASN A O 1
ATOM 588 N N . MET A 1 81 ? 6.125 6.715 -20.668 1.00 87.44 81 MET A N 1
ATOM 589 C CA . MET A 1 81 ? 5.609 6.915 -19.317 1.00 87.44 81 MET A CA 1
ATOM 590 C C . MET A 1 81 ? 6.515 6.195 -18.324 1.00 87.44 81 MET A C 1
ATOM 592 O O . MET A 1 81 ? 7.056 5.136 -18.642 1.00 87.44 81 MET A O 1
ATOM 596 N N . PHE A 1 82 ? 6.681 6.757 -17.127 1.00 93.31 82 PHE A N 1
ATOM 597 C CA . PHE A 1 82 ? 7.383 6.061 -16.057 1.00 93.31 82 PHE A CA 1
ATOM 598 C C . PHE A 1 82 ? 6.578 4.832 -15.623 1.00 93.31 82 PHE A C 1
ATOM 600 O O . PHE A 1 82 ? 5.429 4.952 -15.198 1.00 93.31 82 PHE A O 1
ATOM 607 N N . LEU A 1 83 ? 7.184 3.655 -15.736 1.00 93.44 83 LEU A N 1
ATOM 608 C CA . LEU A 1 83 ? 6.601 2.385 -15.334 1.00 93.44 83 LEU A CA 1
ATOM 609 C C . LEU A 1 83 ? 7.562 1.639 -14.423 1.00 93.44 83 LEU A C 1
ATOM 611 O O . LEU A 1 83 ? 8.767 1.584 -14.662 1.00 93.44 83 LEU A O 1
ATOM 615 N N . ILE A 1 84 ? 6.985 1.004 -13.411 1.00 96.19 84 ILE A N 1
ATOM 616 C CA . ILE A 1 84 ? 7.638 -0.064 -12.668 1.00 96.19 84 ILE A CA 1
ATOM 617 C C . ILE A 1 84 ? 7.389 -1.334 -13.483 1.00 96.19 84 ILE A C 1
ATOM 619 O O . ILE A 1 84 ? 6.246 -1.769 -13.632 1.00 96.19 84 ILE A O 1
ATOM 623 N N . SER A 1 85 ? 8.440 -1.871 -14.095 1.00 94.81 85 SER A N 1
ATOM 624 C CA . SER A 1 85 ? 8.389 -3.062 -14.955 1.00 94.81 85 SER A CA 1
ATOM 625 C C . SER A 1 85 ? 8.684 -4.346 -14.182 1.00 94.81 85 SER A C 1
ATOM 627 O O . SER A 1 85 ? 8.361 -5.445 -14.644 1.00 94.81 85 SER A O 1
ATOM 629 N N . LYS A 1 86 ? 9.289 -4.209 -13.000 1.00 96.06 86 LYS A N 1
ATOM 630 C CA . LYS A 1 86 ? 9.559 -5.304 -12.082 1.00 96.06 86 LYS A CA 1
ATOM 631 C C . LYS A 1 86 ? 9.458 -4.824 -10.644 1.00 96.06 86 LYS A C 1
ATOM 633 O O . LYS A 1 86 ? 10.058 -3.816 -10.281 1.00 96.06 86 LYS A O 1
ATOM 638 N N . ALA A 1 87 ? 8.763 -5.587 -9.815 1.00 96.88 87 ALA A N 1
ATOM 639 C CA . ALA A 1 87 ? 8.727 -5.367 -8.378 1.00 96.88 87 ALA A CA 1
ATOM 640 C C . ALA A 1 87 ? 8.609 -6.706 -7.641 1.00 96.88 87 ALA A C 1
ATOM 642 O O . ALA A 1 87 ? 8.036 -7.671 -8.141 1.00 96.88 87 ALA A O 1
ATOM 643 N N . TRP A 1 88 ? 9.226 -6.789 -6.466 1.00 96.75 88 TRP A N 1
ATOM 644 C CA . TRP A 1 88 ? 9.355 -7.991 -5.639 1.00 96.75 88 TRP A CA 1
ATOM 645 C C . TRP A 1 88 ? 9.881 -9.228 -6.390 1.00 96.75 88 TRP A C 1
ATOM 647 O O . TRP A 1 88 ? 9.541 -10.367 -6.078 1.00 96.75 88 TRP A O 1
ATOM 657 N N . GLY A 1 89 ? 10.720 -9.012 -7.411 1.00 95.62 89 GLY A N 1
ATOM 658 C CA . GLY A 1 89 ? 11.246 -10.082 -8.264 1.00 95.62 89 GLY A CA 1
ATOM 659 C C . GLY A 1 89 ? 10.316 -10.522 -9.403 1.00 95.62 89 GLY A C 1
ATOM 660 O O . GLY A 1 89 ? 10.736 -11.333 -10.227 1.00 95.62 89 GLY A O 1
ATOM 661 N N . ILE A 1 90 ? 9.101 -9.976 -9.485 1.00 95.75 90 ILE A N 1
ATOM 662 C CA . ILE A 1 90 ? 8.075 -10.318 -10.472 1.00 95.75 90 ILE A CA 1
ATOM 663 C C . ILE A 1 90 ? 8.104 -9.288 -11.602 1.00 95.75 90 ILE A C 1
ATOM 665 O O . ILE A 1 90 ? 8.037 -8.087 -11.350 1.00 95.75 90 ILE A O 1
ATOM 669 N N . ASN A 1 91 ? 8.184 -9.754 -12.851 1.00 94.50 91 ASN A N 1
ATOM 670 C CA . ASN A 1 91 ? 8.134 -8.898 -14.041 1.00 94.50 91 ASN A CA 1
ATOM 671 C C . ASN A 1 91 ? 6.680 -8.516 -14.346 1.00 94.50 91 ASN A C 1
ATOM 673 O O . ASN A 1 91 ? 6.024 -9.134 -15.185 1.00 94.50 91 ASN A O 1
ATOM 677 N N . THR A 1 92 ? 6.164 -7.546 -13.602 1.00 92.12 92 THR A N 1
ATOM 678 C CA . THR A 1 92 ? 4.794 -7.049 -13.706 1.00 92.12 92 THR A CA 1
ATOM 679 C C . THR A 1 92 ? 4.753 -5.582 -13.300 1.00 92.12 92 THR A C 1
ATOM 681 O O . THR A 1 92 ? 5.616 -5.117 -12.551 1.00 92.12 92 THR A O 1
ATOM 684 N N . THR A 1 93 ? 3.729 -4.866 -13.758 1.00 92.06 93 THR A N 1
ATOM 685 C CA . THR A 1 93 ? 3.445 -3.516 -13.275 1.00 92.06 93 THR A CA 1
ATOM 686 C C . THR A 1 93 ? 2.530 -3.608 -12.056 1.00 92.06 93 THR A C 1
ATOM 688 O O . THR A 1 93 ? 1.391 -4.058 -12.196 1.00 92.06 93 THR A O 1
ATOM 691 N N . PRO A 1 94 ? 3.003 -3.225 -10.857 1.00 95.19 94 PRO A N 1
ATOM 692 C CA . PRO A 1 94 ? 2.199 -3.290 -9.649 1.00 95.19 94 PRO A CA 1
ATOM 693 C C . PRO A 1 94 ? 1.134 -2.191 -9.630 1.00 95.19 94 PRO A C 1
ATOM 695 O O . PRO A 1 94 ? 1.319 -1.114 -10.201 1.00 95.19 94 PRO A O 1
ATOM 698 N N . PHE A 1 95 ? 0.062 -2.418 -8.872 1.00 95.44 95 PHE A N 1
ATOM 699 C CA . PHE A 1 95 ? -0.725 -1.301 -8.362 1.00 95.44 95 PHE A CA 1
ATOM 700 C C . PHE A 1 95 ? 0.039 -0.662 -7.208 1.00 95.44 95 PHE A C 1
ATOM 702 O O . PHE A 1 95 ? 0.439 -1.353 -6.272 1.00 95.44 95 PHE A O 1
ATOM 709 N N . VAL A 1 96 ? 0.237 0.652 -7.277 1.00 97.62 96 VAL A N 1
ATOM 710 C CA . VAL A 1 96 ? 0.863 1.435 -6.210 1.00 97.62 96 VAL A CA 1
ATOM 711 C C . VAL A 1 96 ? -0.150 2.447 -5.717 1.00 97.62 96 VAL A C 1
ATOM 713 O O . VAL A 1 96 ? -0.670 3.246 -6.494 1.00 97.62 96 VAL A O 1
ATOM 716 N N . ILE A 1 97 ? -0.437 2.395 -4.427 1.00 97.56 97 ILE A N 1
ATOM 717 C CA . ILE A 1 97 ? -1.403 3.245 -3.744 1.00 97.56 97 ILE A CA 1
ATOM 718 C C . ILE A 1 97 ? -0.632 4.093 -2.752 1.00 97.56 97 ILE A C 1
ATOM 720 O O . ILE A 1 97 ? 0.121 3.553 -1.946 1.00 97.56 97 ILE A O 1
ATOM 724 N N . LEU A 1 98 ? -0.830 5.406 -2.824 1.00 96.94 98 LEU A N 1
ATOM 725 C CA . LEU A 1 98 ? -0.324 6.354 -1.844 1.00 96.94 98 LEU A CA 1
ATOM 726 C C . LEU A 1 98 ? -1.508 6.850 -1.022 1.00 96.94 98 LEU A C 1
ATOM 728 O O . LEU A 1 98 ? -2.416 7.501 -1.539 1.00 96.94 98 LEU A O 1
ATOM 732 N N . ASN A 1 99 ? -1.478 6.537 0.263 1.00 95.31 99 ASN A N 1
ATOM 733 C CA . ASN A 1 99 ? -2.537 6.787 1.218 1.00 95.31 99 ASN A CA 1
ATOM 734 C C . ASN A 1 99 ? -3.881 6.187 0.774 1.00 95.31 99 ASN A C 1
ATOM 736 O O . ASN A 1 99 ? -4.066 4.970 0.788 1.00 95.31 99 ASN A O 1
ATOM 740 N N . ASP A 1 100 ? -4.827 7.031 0.374 1.00 92.62 100 ASP A N 1
ATOM 741 C CA . ASP A 1 100 ? -6.203 6.648 0.095 1.00 92.62 100 ASP A CA 1
ATOM 742 C C . ASP A 1 100 ? -6.471 6.312 -1.379 1.00 92.62 100 ASP A C 1
ATOM 744 O O . ASP A 1 100 ? -7.530 5.745 -1.661 1.00 92.62 100 ASP A O 1
ATOM 748 N N . ALA A 1 101 ? -5.536 6.575 -2.306 1.00 94.25 101 ALA A N 1
ATOM 749 C CA . ALA A 1 101 ? -5.764 6.390 -3.742 1.00 94.25 101 ALA A CA 1
ATOM 750 C C . ALA A 1 101 ? -4.552 5.853 -4.548 1.00 94.25 101 ALA A C 1
ATOM 752 O O . ALA A 1 101 ? -3.397 6.169 -4.244 1.00 94.25 101 ALA A O 1
ATOM 753 N N . PRO A 1 102 ? -4.793 5.078 -5.628 1.00 95.38 102 PRO A N 1
ATOM 754 C CA . PRO A 1 102 ? -3.763 4.640 -6.569 1.00 95.38 102 PRO A CA 1
ATOM 755 C C . PRO A 1 102 ? -3.053 5.798 -7.269 1.00 95.38 102 PRO A C 1
ATOM 757 O O . PRO A 1 102 ? -3.680 6.801 -7.615 1.00 95.38 102 PRO A O 1
ATOM 760 N N . LEU A 1 103 ? -1.771 5.621 -7.580 1.00 94.00 103 LEU A N 1
ATOM 761 C CA . LEU A 1 103 ? -1.077 6.480 -8.535 1.00 94.00 103 LEU A CA 1
ATOM 762 C C . LEU A 1 103 ? -1.754 6.412 -9.913 1.00 94.00 103 LEU A C 1
ATOM 764 O O . LEU A 1 103 ? -2.201 5.354 -10.364 1.00 94.00 103 LEU A O 1
ATOM 768 N N . GLY A 1 104 ? -1.846 7.561 -10.576 1.00 89.69 104 GLY A N 1
ATOM 769 C CA . GLY A 1 104 ? -2.605 7.761 -11.810 1.00 89.69 104 GLY A CA 1
ATOM 770 C C . GLY A 1 104 ? -4.112 7.970 -11.607 1.00 89.69 104 GLY A C 1
ATOM 771 O O . GLY A 1 104 ? -4.804 8.323 -12.562 1.00 89.69 104 GLY A O 1
ATOM 772 N N . ALA A 1 105 ? -4.652 7.801 -10.394 1.00 90.56 105 ALA A N 1
ATOM 773 C CA . ALA A 1 105 ? -6.034 8.184 -10.105 1.00 90.56 105 ALA A CA 1
ATOM 774 C C . ALA A 1 105 ? -6.175 9.718 -10.031 1.00 90.56 105 ALA A C 1
ATOM 776 O O . ALA A 1 105 ? -5.199 10.408 -9.744 1.00 90.56 105 ALA A O 1
ATOM 777 N N . PRO A 1 106 ? -7.382 10.294 -10.202 1.00 86.50 106 PRO A N 1
ATOM 778 C CA . PRO A 1 106 ? -7.574 11.746 -10.121 1.00 86.50 106 PRO A CA 1
ATOM 779 C C . PRO A 1 106 ? -7.083 12.389 -8.814 1.00 86.50 106 PRO A C 1
ATOM 781 O O . PRO A 1 106 ? -6.652 13.539 -8.829 1.00 86.50 106 PRO A O 1
ATOM 784 N N . ALA A 1 107 ? -7.140 11.655 -7.697 1.00 85.38 107 ALA A N 1
ATOM 785 C CA . ALA A 1 107 ? -6.636 12.110 -6.401 1.00 85.38 107 ALA A CA 1
ATOM 786 C C . ALA A 1 107 ? -5.098 12.081 -6.306 1.00 85.38 107 ALA A C 1
ATOM 788 O O . ALA A 1 107 ? -4.529 12.901 -5.599 1.00 85.38 107 ALA A O 1
ATOM 789 N N . ASN A 1 108 ? -4.440 11.197 -7.066 1.00 89.12 108 ASN A N 1
ATOM 790 C CA . ASN A 1 108 ? -2.989 11.003 -7.100 1.00 89.12 108 ASN A CA 1
ATOM 791 C C . ASN A 1 108 ? -2.500 10.873 -8.559 1.00 89.12 108 ASN A C 1
ATOM 793 O O . ASN A 1 108 ? -2.081 9.797 -8.978 1.00 89.12 108 ASN A O 1
ATOM 797 N N . PRO A 1 109 ? -2.551 11.944 -9.373 1.00 88.31 109 PRO A N 1
ATOM 798 C CA . PRO A 1 109 ? -2.352 11.846 -10.824 1.00 88.31 109 PRO A CA 1
ATOM 799 C C . PRO A 1 109 ? -0.893 11.614 -11.254 1.00 88.31 109 PRO A C 1
ATOM 801 O O . PRO A 1 109 ? -0.627 11.446 -12.442 1.00 88.31 109 PRO A O 1
ATOM 804 N N . GLY A 1 110 ? 0.060 11.661 -10.321 1.00 90.19 110 GLY A N 1
ATOM 805 C CA . GLY A 1 110 ? 1.486 11.520 -10.605 1.00 90.19 110 GLY A CA 1
ATOM 806 C C . GLY A 1 110 ? 1.945 10.075 -10.817 1.00 90.19 110 GLY A C 1
ATOM 807 O O . GLY A 1 110 ? 1.275 9.115 -10.437 1.00 90.19 110 GLY A O 1
ATOM 808 N N . THR A 1 111 ? 3.132 9.939 -11.407 1.00 93.94 111 THR A N 1
ATOM 809 C CA . THR A 1 111 ? 3.900 8.690 -11.488 1.00 93.94 111 THR A CA 1
ATOM 810 C C . THR A 1 111 ? 4.848 8.561 -10.292 1.00 93.94 111 THR A C 1
ATOM 812 O O . THR A 1 111 ? 5.110 9.539 -9.582 1.00 93.94 111 THR A O 1
ATOM 815 N N . ALA A 1 112 ? 5.342 7.348 -10.028 1.00 96.56 112 ALA A N 1
ATOM 816 C CA . ALA A 1 112 ? 6.097 7.055 -8.808 1.00 96.56 112 ALA A CA 1
ATOM 817 C C . ALA A 1 112 ? 7.407 7.859 -8.666 1.00 96.56 112 ALA A C 1
ATOM 819 O O . ALA A 1 112 ? 7.790 8.201 -7.551 1.00 96.56 112 ALA A O 1
ATOM 820 N N . ASP A 1 113 ? 8.060 8.204 -9.775 1.00 95.88 113 ASP A N 1
ATOM 821 C CA . ASP A 1 113 ? 9.320 8.959 -9.825 1.00 95.88 113 ASP A CA 1
ATOM 822 C C . ASP A 1 113 ? 9.193 10.427 -9.414 1.00 95.88 113 ASP A C 1
ATOM 824 O O . ASP A 1 113 ? 10.161 11.029 -8.959 1.00 95.88 113 ASP A O 1
ATOM 828 N N . VAL A 1 114 ? 8.007 11.019 -9.565 1.00 94.56 114 VAL A N 1
ATOM 829 C CA . VAL A 1 114 ? 7.789 12.446 -9.279 1.00 94.56 114 VAL A CA 1
ATOM 830 C C . VAL A 1 114 ? 6.805 12.700 -8.149 1.00 94.56 114 VAL A C 1
ATOM 832 O O . VAL A 1 114 ? 6.744 13.822 -7.647 1.00 94.56 114 VAL A O 1
ATOM 835 N N . THR A 1 115 ? 6.019 11.698 -7.748 1.00 96.19 115 THR A N 1
ATOM 836 C CA . THR A 1 115 ? 5.047 11.856 -6.661 1.00 96.19 115 THR A CA 1
ATOM 837 C C . THR A 1 115 ? 5.791 11.933 -5.328 1.00 96.19 115 THR A C 1
ATOM 839 O O . THR A 1 115 ? 6.425 10.948 -4.939 1.00 96.19 115 THR A O 1
ATOM 842 N N . PRO A 1 116 ? 5.743 13.081 -4.628 1.00 95.38 116 PRO A N 1
ATOM 843 C CA . PRO A 1 116 ? 6.456 13.259 -3.376 1.00 95.38 116 PRO A CA 1
ATOM 844 C C . PRO A 1 116 ? 5.763 12.499 -2.248 1.00 95.38 116 PRO A C 1
ATOM 846 O O . PRO A 1 116 ? 4.535 12.423 -2.210 1.00 95.38 116 PRO A O 1
ATOM 849 N N . VAL A 1 117 ? 6.557 12.018 -1.297 1.00 94.75 117 VAL A N 1
ATOM 850 C CA . VAL A 1 117 ? 6.064 11.418 -0.052 1.00 94.75 117 VAL A CA 1
ATOM 851 C C . VAL A 1 117 ? 6.376 12.315 1.141 1.00 94.75 117 VAL A C 1
ATOM 853 O O . VAL A 1 117 ? 7.240 13.195 1.086 1.00 94.75 117 VAL A O 1
ATOM 856 N N . LYS A 1 118 ? 5.651 12.111 2.234 1.00 93.00 118 LYS A N 1
ATOM 857 C CA . LYS A 1 118 ? 5.757 12.849 3.492 1.00 93.00 118 LYS A CA 1
ATOM 858 C C . LYS A 1 118 ? 5.838 11.877 4.661 1.00 93.00 118 LYS A C 1
ATOM 860 O O . LYS A 1 118 ? 5.477 10.710 4.550 1.00 93.00 118 LYS A O 1
ATOM 865 N N . ASN A 1 119 ? 6.291 12.389 5.803 1.00 93.38 119 ASN A N 1
ATOM 866 C CA . ASN A 1 119 ? 6.267 11.636 7.052 1.00 93.38 119 ASN A CA 1
ATOM 867 C C . ASN A 1 119 ? 4.837 11.155 7.364 1.00 93.38 119 ASN A C 1
ATOM 869 O O . ASN A 1 119 ? 3.895 11.946 7.296 1.00 93.38 119 ASN A O 1
ATOM 873 N N . GLY A 1 120 ? 4.702 9.878 7.701 1.00 93.81 120 GLY A N 1
ATOM 874 C CA . GLY A 1 120 ? 3.444 9.193 7.976 1.00 93.81 120 GLY A CA 1
ATOM 875 C C . GLY A 1 120 ? 2.719 8.641 6.746 1.00 93.81 120 GLY A C 1
ATOM 876 O O . GLY A 1 120 ? 1.730 7.929 6.919 1.00 93.81 120 GLY A O 1
ATOM 877 N N . ASP A 1 121 ? 3.150 8.922 5.513 1.00 96.38 121 ASP A N 1
ATOM 878 C CA . ASP A 1 121 ? 2.463 8.374 4.336 1.00 96.38 121 ASP A CA 1
ATOM 879 C C . ASP A 1 121 ? 2.428 6.836 4.375 1.00 96.38 121 ASP A C 1
ATOM 881 O O . ASP A 1 121 ? 3.358 6.187 4.856 1.00 96.38 121 ASP A O 1
ATOM 885 N N . ASN A 1 122 ? 1.342 6.250 3.873 1.00 97.44 122 ASN A N 1
ATOM 886 C CA . ASN A 1 122 ? 1.199 4.806 3.709 1.00 97.44 122 ASN A CA 1
ATOM 887 C C . ASN A 1 122 ? 1.263 4.460 2.223 1.00 97.44 122 ASN A C 1
ATOM 889 O O . ASN A 1 122 ? 0.517 5.017 1.421 1.00 97.44 122 ASN A O 1
ATOM 893 N N . ILE A 1 123 ? 2.126 3.526 1.849 1.00 98.25 123 ILE A N 1
ATOM 894 C CA . ILE A 1 123 ? 2.261 3.038 0.482 1.00 98.25 123 ILE A CA 1
ATOM 895 C C . ILE A 1 123 ? 1.893 1.567 0.453 1.00 98.25 123 ILE A C 1
ATOM 897 O O . ILE A 1 123 ? 2.485 0.750 1.154 1.00 98.25 123 ILE A O 1
ATOM 901 N N . ILE A 1 124 ? 0.930 1.216 -0.392 1.00 98.56 124 ILE A N 1
ATOM 902 C CA . ILE A 1 124 ? 0.518 -0.169 -0.612 1.00 98.56 124 ILE A CA 1
ATOM 903 C C . ILE A 1 124 ? 0.896 -0.546 -2.041 1.00 98.56 124 ILE A C 1
ATOM 905 O O . ILE A 1 124 ? 0.479 0.105 -2.999 1.00 98.56 124 ILE A O 1
ATOM 909 N N . MET A 1 125 ? 1.703 -1.594 -2.175 1.00 98.25 125 MET A N 1
ATOM 910 C CA . MET A 1 125 ? 2.102 -2.173 -3.451 1.00 98.25 125 MET A CA 1
ATOM 911 C C . MET A 1 125 ? 1.462 -3.553 -3.603 1.00 98.25 125 MET A C 1
ATOM 913 O O . MET A 1 125 ? 1.777 -4.473 -2.847 1.00 98.25 125 MET A O 1
ATOM 917 N N . SER A 1 126 ? 0.590 -3.702 -4.596 1.00 97.81 126 SER A N 1
ATOM 918 C CA . SER A 1 126 ? -0.121 -4.952 -4.874 1.00 97.81 126 SER A CA 1
ATOM 919 C C . SER A 1 126 ? 0.356 -5.554 -6.189 1.00 97.81 126 SER A C 1
ATOM 921 O O . SER A 1 126 ? 0.291 -4.917 -7.244 1.00 97.81 126 SER A O 1
ATOM 923 N N . LEU A 1 127 ? 0.825 -6.797 -6.124 1.00 96.56 127 LEU A N 1
ATOM 924 C CA . LEU A 1 127 ? 1.414 -7.532 -7.235 1.00 96.56 127 LEU A CA 1
ATOM 925 C C . LEU A 1 127 ? 0.658 -8.826 -7.508 1.00 96.56 127 LEU A C 1
ATOM 927 O O . LEU A 1 127 ? 0.126 -9.467 -6.601 1.00 96.56 127 LEU A O 1
ATOM 931 N N . SER A 1 128 ? 0.672 -9.221 -8.776 1.00 95.56 128 SER A N 1
ATOM 932 C CA . SER A 1 128 ? 0.266 -10.549 -9.213 1.00 95.56 128 SER A CA 1
ATOM 933 C C . SER A 1 128 ? 1.393 -11.170 -10.020 1.00 95.56 128 SER A C 1
ATOM 935 O O . SER A 1 128 ? 1.967 -10.517 -10.897 1.00 95.56 128 SER A O 1
ATOM 937 N N . SER A 1 129 ? 1.713 -12.422 -9.717 1.00 94.25 129 SER A N 1
ATOM 938 C CA . SER A 1 129 ? 2.635 -13.245 -10.489 1.00 94.25 129 SER A CA 1
ATOM 939 C C . SER A 1 129 ? 1.990 -13.826 -11.751 1.00 94.25 129 SER A C 1
ATOM 941 O O . SER A 1 129 ? 2.711 -14.246 -12.659 1.00 94.25 129 SER A O 1
ATOM 943 N N . ASP A 1 130 ? 0.656 -13.802 -11.846 1.00 92.25 130 ASP A N 1
ATOM 944 C CA . ASP A 1 130 ? -0.099 -14.244 -13.017 1.00 92.25 130 ASP A CA 1
ATOM 945 C C . ASP A 1 130 ? -0.611 -13.036 -13.827 1.00 92.25 130 ASP A C 1
ATOM 947 O O . ASP A 1 130 ? -1.503 -12.315 -13.372 1.00 92.25 130 ASP A O 1
ATOM 951 N N . PRO A 1 131 ? -0.124 -12.816 -15.063 1.00 81.31 131 PRO A N 1
ATOM 952 C CA . PRO A 1 131 ? -0.576 -11.704 -15.899 1.00 81.31 131 PRO A CA 1
ATOM 953 C C . PRO A 1 131 ? -2.056 -11.800 -16.307 1.00 81.31 131 PRO A C 1
ATOM 955 O O . PRO A 1 131 ? -2.613 -10.818 -16.793 1.00 81.31 131 PRO A O 1
ATOM 958 N N . MET A 1 132 ? -2.696 -12.964 -16.156 1.00 87.44 132 MET A N 1
ATOM 959 C CA . MET A 1 132 ? -4.122 -13.156 -16.439 1.00 87.44 132 MET A CA 1
ATOM 960 C C . MET A 1 132 ? -5.017 -12.840 -15.234 1.00 87.44 132 MET A C 1
ATOM 962 O O . MET A 1 132 ? -6.233 -12.726 -15.394 1.00 87.44 132 MET A O 1
ATOM 966 N N . VAL A 1 133 ? -4.440 -12.694 -14.038 1.00 88.88 133 VAL A N 1
ATOM 967 C CA . VAL A 1 133 ? -5.165 -12.391 -12.802 1.00 88.88 133 VAL A CA 1
ATOM 968 C C . VAL A 1 133 ? -4.613 -11.083 -12.243 1.00 88.88 133 VAL A C 1
ATOM 970 O O . VAL A 1 133 ? -3.570 -11.099 -11.598 1.00 88.88 133 VAL A O 1
ATOM 973 N N . PRO A 1 134 ? -5.260 -9.930 -12.477 1.00 86.94 134 PRO A N 1
ATOM 974 C CA . PRO A 1 134 ? -4.761 -8.673 -11.939 1.00 86.94 134 PRO A CA 1
ATOM 975 C C . PRO A 1 134 ? -4.755 -8.711 -10.407 1.00 86.94 134 PRO A C 1
ATOM 977 O O . PRO A 1 134 ? -5.655 -9.275 -9.777 1.00 86.94 134 PRO A O 1
ATOM 980 N N . ALA A 1 135 ? -3.741 -8.089 -9.806 1.00 93.50 135 ALA A N 1
ATOM 981 C CA . ALA A 1 135 ? -3.699 -7.909 -8.362 1.00 93.50 135 ALA A CA 1
ATOM 982 C C . ALA A 1 135 ? -4.883 -7.051 -7.897 1.00 93.50 135 ALA A C 1
ATOM 984 O O . ALA A 1 135 ? -5.362 -6.184 -8.630 1.00 93.50 135 ALA A O 1
ATOM 985 N N . LYS A 1 136 ? -5.342 -7.264 -6.664 1.00 94.81 136 LYS A N 1
ATOM 986 C CA . LYS A 1 136 ? -6.368 -6.407 -6.065 1.00 94.81 136 LYS A CA 1
ATOM 987 C C . LYS A 1 136 ? -5.728 -5.143 -5.502 1.00 94.81 136 LYS A C 1
ATOM 989 O O . LYS A 1 136 ? -4.804 -5.232 -4.692 1.00 94.81 136 LYS A O 1
ATOM 994 N N . ALA A 1 137 ? -6.237 -3.988 -5.911 1.00 95.06 137 ALA A N 1
ATOM 995 C CA . ALA A 1 137 ? -5.797 -2.692 -5.422 1.00 95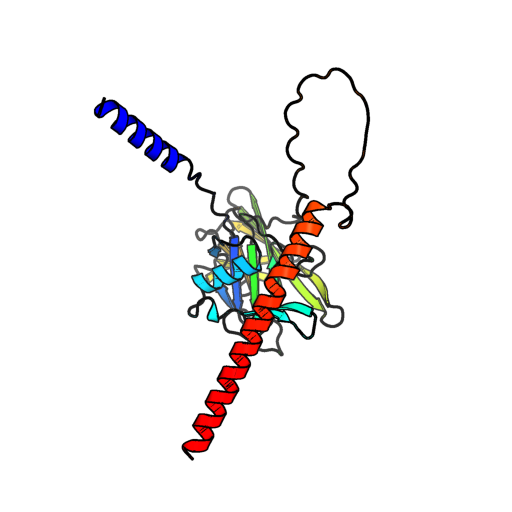.06 137 ALA A CA 1
ATOM 996 C C . ALA A 1 137 ? -6.729 -2.237 -4.295 1.00 95.06 137 ALA A C 1
ATOM 998 O O . ALA A 1 137 ? -7.852 -1.816 -4.546 1.00 95.06 137 ALA A O 1
ATOM 999 N N . VAL A 1 138 ? -6.268 -2.327 -3.048 1.00 97.56 138 VAL A N 1
ATOM 1000 C CA . VAL A 1 138 ? -7.045 -1.911 -1.874 1.00 97.56 138 VAL A CA 1
ATOM 1001 C C . VAL A 1 138 ? -6.295 -0.810 -1.146 1.00 97.56 138 VAL A C 1
ATOM 1003 O O . VAL A 1 138 ? -5.145 -1.013 -0.764 1.00 97.56 138 VAL A O 1
ATOM 1006 N N . SER A 1 139 ? -6.937 0.339 -0.942 1.00 96.88 139 SER A N 1
ATOM 1007 C CA . SER A 1 139 ? -6.416 1.387 -0.064 1.00 96.88 139 SER A CA 1
ATOM 1008 C C . SER A 1 139 ? -7.009 1.263 1.335 1.00 96.88 139 SER A C 1
ATOM 1010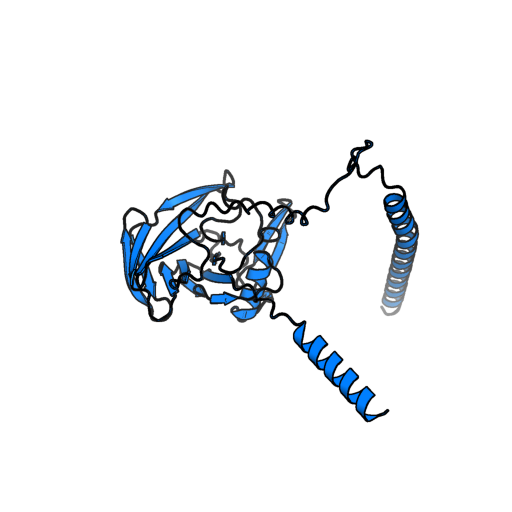 O O . SER A 1 139 ? -8.115 0.739 1.515 1.00 96.88 139 SER A O 1
ATOM 1012 N N . LEU A 1 140 ? -6.264 1.743 2.330 1.00 96.75 140 LEU A N 1
ATOM 1013 C CA . LEU A 1 140 ? -6.713 1.815 3.713 1.00 96.75 140 LEU A CA 1
ATOM 1014 C C . LEU A 1 140 ? -6.520 3.218 4.257 1.00 96.75 140 LEU A C 1
ATOM 1016 O O . LEU A 1 140 ? -5.497 3.854 4.023 1.00 96.75 140 LEU A O 1
ATOM 1020 N N . THR A 1 141 ? -7.497 3.652 5.039 1.00 96.12 141 THR A N 1
ATOM 1021 C CA . THR A 1 141 ? -7.382 4.828 5.898 1.00 96.12 141 THR A CA 1
ATOM 1022 C C . THR A 1 141 ? -7.695 4.441 7.334 1.00 96.12 141 THR A C 1
ATOM 1024 O O . THR A 1 141 ? -8.448 3.493 7.569 1.00 96.12 141 THR A O 1
ATOM 1027 N N . ALA A 1 142 ? -7.109 5.160 8.286 1.00 94.75 142 ALA A N 1
ATOM 1028 C CA . ALA A 1 142 ? -7.294 4.942 9.712 1.00 94.75 142 ALA A CA 1
ATOM 1029 C C . ALA A 1 142 ? -7.651 6.265 10.394 1.00 94.75 142 ALA A C 1
ATOM 1031 O O . ALA A 1 142 ? -6.967 7.274 10.229 1.00 94.75 142 ALA A O 1
ATOM 1032 N N . LEU A 1 143 ? -8.736 6.258 11.165 1.00 95.38 143 LEU A N 1
ATOM 1033 C CA . LEU A 1 143 ? -9.134 7.356 12.037 1.00 95.38 143 LEU A CA 1
ATOM 1034 C C . LEU A 1 143 ? -9.044 6.885 13.485 1.00 95.38 143 LEU A C 1
ATOM 1036 O O . LEU A 1 143 ? -9.795 6.001 13.892 1.00 95.38 143 LEU A O 1
ATOM 1040 N N . VAL A 1 144 ? -8.121 7.463 14.247 1.00 94.19 144 VAL A N 1
ATOM 1041 C CA . VAL A 1 144 ? -7.870 7.081 15.641 1.00 94.19 144 VAL A CA 1
ATOM 1042 C C . VAL A 1 144 ? -8.598 8.021 16.592 1.00 94.19 144 VAL A C 1
ATOM 1044 O O . VAL A 1 144 ? -8.408 9.236 16.549 1.00 94.19 144 VAL A O 1
ATOM 1047 N N . GLU A 1 145 ? -9.398 7.444 17.486 1.00 94.00 145 GLU A N 1
ATOM 1048 C CA . GLU A 1 145 ? -10.146 8.154 18.520 1.00 94.00 145 GLU A CA 1
ATOM 1049 C C . GLU A 1 145 ? -9.890 7.495 19.884 1.00 94.00 145 GLU A C 1
ATOM 1051 O O . GLU A 1 145 ? -10.507 6.505 20.276 1.00 94.00 145 GLU A O 1
ATOM 1056 N N . GLY A 1 146 ? -8.934 8.043 20.638 1.00 91.88 146 GLY A N 1
ATOM 1057 C CA . GLY A 1 146 ? -8.543 7.483 21.931 1.00 91.88 146 GLY A CA 1
ATOM 1058 C C . GLY A 1 146 ? -7.814 6.146 21.782 1.00 91.88 146 GLY A C 1
ATOM 1059 O O . GLY A 1 146 ? -6.686 6.121 21.305 1.00 91.88 146 GLY A O 1
ATOM 1060 N N . ALA A 1 147 ? -8.434 5.056 22.243 1.00 92.81 147 ALA A N 1
ATOM 1061 C CA . ALA A 1 147 ? -7.882 3.696 22.164 1.00 92.81 147 ALA A CA 1
ATOM 1062 C C . ALA A 1 147 ? -8.513 2.855 21.039 1.00 92.81 147 ALA A C 1
ATOM 1064 O O . ALA A 1 147 ? -8.229 1.661 20.918 1.00 92.81 147 ALA A O 1
ATOM 1065 N N . GLU A 1 148 ? -9.394 3.464 20.247 1.00 96.06 148 GLU A N 1
ATOM 1066 C CA . GLU A 1 148 ? -10.068 2.825 19.126 1.00 96.06 148 GLU A CA 1
ATOM 1067 C C . GLU A 1 148 ? -9.573 3.407 17.806 1.00 96.06 148 GLU A C 1
ATOM 1069 O O . GLU A 1 148 ? -9.181 4.572 17.712 1.00 96.06 148 GLU A O 1
ATOM 1074 N N . VAL A 1 149 ? -9.613 2.573 16.775 1.00 96.44 149 VAL A N 1
ATOM 1075 C CA . VAL A 1 149 ? -9.325 2.948 15.398 1.00 96.44 149 VAL A CA 1
ATOM 1076 C C . VAL A 1 149 ? -10.492 2.526 14.521 1.00 96.44 149 VAL A C 1
ATOM 1078 O O . VAL A 1 149 ? -10.981 1.398 14.597 1.00 96.44 149 VAL A O 1
ATOM 1081 N N . THR A 1 150 ? -10.937 3.445 13.673 1.00 97.06 150 THR A N 1
ATOM 1082 C CA . THR A 1 150 ? -11.856 3.156 12.578 1.00 97.06 150 THR A CA 1
ATOM 1083 C C . THR A 1 150 ? -11.052 3.043 11.298 1.00 97.06 150 THR A C 1
ATOM 1085 O O . THR A 1 150 ? -10.517 4.036 10.803 1.00 97.06 150 THR A O 1
ATOM 1088 N N . ILE A 1 151 ? -10.966 1.831 10.762 1.00 96.62 151 ILE A N 1
ATOM 1089 C CA . ILE A 1 151 ? -10.357 1.581 9.457 1.00 96.62 151 ILE A CA 1
ATOM 1090 C C . ILE A 1 151 ? -11.419 1.701 8.374 1.00 96.62 151 ILE A C 1
ATOM 1092 O O . ILE A 1 151 ? -12.565 1.312 8.589 1.00 96.62 151 ILE A O 1
ATOM 1096 N N . THR A 1 152 ? -11.045 2.216 7.207 1.00 97.38 152 THR A N 1
ATOM 1097 C CA . THR A 1 152 ? -11.894 2.195 6.009 1.00 97.38 152 THR A CA 1
ATOM 1098 C C . THR A 1 152 ? -11.102 1.649 4.833 1.00 97.38 152 THR A C 1
ATOM 1100 O O . THR A 1 152 ? -10.051 2.189 4.486 1.00 97.38 152 THR A O 1
ATOM 1103 N N . ALA A 1 153 ? -11.616 0.576 4.237 1.00 97.62 153 ALA A N 1
ATOM 1104 C CA . ALA A 1 153 ? -11.032 -0.134 3.112 1.00 97.62 153 ALA A CA 1
ATOM 1105 C C . ALA A 1 153 ? -11.776 0.197 1.816 1.00 97.62 153 ALA A C 1
ATOM 1107 O O . ALA A 1 153 ? -12.999 0.062 1.730 1.00 97.62 153 ALA A O 1
ATOM 1108 N N . THR A 1 154 ? -11.026 0.593 0.792 1.00 97.56 154 THR A N 1
ATOM 1109 C CA . THR A 1 154 ? -11.574 0.931 -0.527 1.00 97.56 154 THR A CA 1
ATOM 1110 C C . THR A 1 154 ? -10.958 0.028 -1.581 1.00 97.56 154 THR A C 1
ATOM 1112 O O . THR A 1 154 ? -9.737 -0.028 -1.705 1.00 97.56 154 THR A O 1
ATOM 1115 N N . ASP A 1 155 ? -11.802 -0.668 -2.337 1.00 96.94 155 ASP A N 1
ATOM 1116 C CA . ASP A 1 155 ? -11.397 -1.436 -3.512 1.00 96.94 155 ASP A CA 1
ATOM 1117 C C . ASP A 1 155 ? -11.305 -0.511 -4.725 1.00 96.94 155 ASP A C 1
ATOM 1119 O O . ASP A 1 155 ? -12.195 0.315 -4.952 1.00 96.94 155 ASP A O 1
ATOM 1123 N N . TRP A 1 156 ? -10.237 -0.662 -5.499 1.00 96.25 156 TRP A N 1
ATOM 1124 C CA . TRP A 1 156 ? -9.954 0.119 -6.693 1.00 96.25 156 TRP A CA 1
ATOM 1125 C C . TRP A 1 156 ? -9.867 -0.789 -7.911 1.00 96.25 156 TRP A C 1
ATOM 1127 O O . TRP A 1 156 ? -9.132 -1.774 -7.936 1.00 96.25 156 TRP A O 1
ATOM 1137 N N . VAL A 1 157 ? -10.578 -0.405 -8.967 1.00 93.19 157 VAL A N 1
ATOM 1138 C CA . VAL A 1 157 ? -10.582 -1.121 -10.242 1.00 93.19 157 VAL A CA 1
ATOM 1139 C C . VAL A 1 157 ? -10.109 -0.179 -11.336 1.00 93.19 157 VAL A C 1
ATOM 1141 O O . VAL A 1 157 ? -10.731 0.857 -11.586 1.00 93.19 157 VAL A O 1
ATOM 1144 N N . LEU A 1 158 ? -9.011 -0.553 -11.991 1.00 90.31 158 LEU A N 1
ATOM 1145 C CA . LEU A 1 158 ? -8.521 0.109 -13.193 1.00 90.31 158 LEU A CA 1
ATOM 1146 C C . LEU A 1 158 ? -9.234 -0.453 -14.424 1.00 90.31 158 LEU A C 1
ATOM 1148 O O . LEU A 1 158 ? -9.167 -1.651 -14.701 1.00 90.31 158 LEU A O 1
ATOM 1152 N N . ASP A 1 159 ? -9.868 0.423 -15.194 1.00 87.44 159 ASP A N 1
ATOM 1153 C CA . ASP A 1 159 ? -10.295 0.097 -16.550 1.00 87.44 159 ASP A CA 1
ATOM 1154 C C . ASP A 1 159 ? -9.108 0.281 -17.502 1.00 87.44 159 ASP A C 1
ATOM 1156 O O . ASP A 1 159 ? -8.676 1.400 -17.776 1.00 87.44 159 ASP A O 1
ATOM 1160 N N . PHE A 1 160 ? -8.572 -0.825 -18.017 1.00 81.19 160 PHE A N 1
ATOM 1161 C CA . PHE A 1 160 ? -7.436 -0.827 -18.947 1.00 81.19 160 PHE A CA 1
ATOM 1162 C C . PHE A 1 160 ? -7.781 -0.313 -20.354 1.00 81.19 160 PHE A C 1
ATOM 1164 O O . PHE A 1 160 ? -6.884 -0.093 -21.164 1.00 81.19 160 PHE A O 1
ATOM 1171 N N . THR A 1 161 ? -9.063 -0.113 -20.664 1.00 82.62 161 THR A N 1
ATOM 1172 C CA . THR A 1 161 ? -9.509 0.475 -21.934 1.00 82.62 161 THR A CA 1
ATOM 1173 C C . THR A 1 161 ? -9.401 1.995 -21.896 1.00 82.62 161 THR A C 1
ATOM 1175 O O . THR A 1 161 ? -9.031 2.623 -22.887 1.00 82.62 161 THR A O 1
ATOM 1178 N N . THR A 1 162 ? -9.745 2.593 -20.755 1.00 85.50 162 THR A N 1
ATOM 1179 C CA . THR A 1 162 ? -9.812 4.051 -20.567 1.00 85.50 162 THR A CA 1
ATOM 1180 C C . THR A 1 162 ? -8.693 4.600 -19.689 1.00 85.50 162 THR A C 1
ATOM 1182 O O . THR A 1 162 ? -8.553 5.817 -19.595 1.00 85.50 162 THR A O 1
ATOM 1185 N N . PHE A 1 163 ? -7.910 3.727 -19.049 1.00 83.69 163 PHE A N 1
ATOM 1186 C CA . PHE A 1 163 ? -6.905 4.063 -18.038 1.00 83.69 163 PHE A CA 1
ATOM 1187 C C . PHE A 1 163 ? -7.477 4.902 -16.889 1.00 83.69 163 PHE A C 1
ATOM 1189 O O . PHE A 1 163 ? -6.828 5.807 -16.370 1.00 83.69 163 PHE A O 1
ATOM 1196 N N . SER A 1 164 ? -8.718 4.609 -16.493 1.00 88.19 164 SER A N 1
ATOM 1197 C CA . SER A 1 164 ? -9.400 5.302 -15.402 1.00 88.19 164 SER A CA 1
ATOM 1198 C C . SER A 1 164 ? -9.666 4.371 -14.233 1.00 88.19 164 SER A C 1
ATOM 1200 O O . SER A 1 164 ? -10.137 3.248 -14.422 1.00 88.19 164 SER A O 1
ATOM 1202 N N . TYR A 1 165 ? -9.441 4.874 -13.025 1.00 91.81 165 TYR A N 1
ATOM 1203 C CA . TYR A 1 165 ? -9.822 4.184 -11.804 1.00 91.81 165 TYR A CA 1
ATOM 1204 C C . TYR A 1 165 ? -11.284 4.439 -11.441 1.00 91.81 165 TYR A C 1
ATOM 1206 O O . TYR A 1 165 ? -11.789 5.557 -11.541 1.00 91.81 165 TYR A O 1
ATOM 1214 N N . SER A 1 166 ? -11.928 3.389 -10.949 1.00 93.56 166 SER A N 1
ATOM 1215 C CA . SER A 1 166 ? -13.173 3.446 -10.189 1.00 93.56 166 SER A CA 1
ATOM 1216 C C . SER A 1 166 ? -12.938 2.851 -8.805 1.00 93.56 166 SER A C 1
ATOM 1218 O O . SER A 1 166 ? -11.995 2.079 -8.620 1.00 93.56 166 SER A O 1
ATOM 1220 N N . SER A 1 167 ? -13.768 3.224 -7.836 1.00 95.38 167 SER A N 1
ATOM 1221 C CA . SER A 1 167 ? -13.651 2.724 -6.472 1.00 95.38 167 SER A CA 1
ATOM 1222 C C . SER A 1 167 ? -14.993 2.366 -5.861 1.00 95.38 167 SER A C 1
ATOM 1224 O O . SER A 1 167 ? -16.042 2.896 -6.237 1.00 95.38 167 SER A O 1
ATOM 1226 N N . SER A 1 168 ? -14.946 1.455 -4.895 1.00 95.94 168 SER A N 1
ATOM 1227 C CA . SER A 1 168 ? -16.088 1.091 -4.064 1.00 95.94 168 SER A CA 1
ATOM 1228 C C . SER A 1 168 ? -15.633 0.691 -2.664 1.00 95.94 168 SER A C 1
ATOM 1230 O O . SER A 1 168 ? -14.514 0.197 -2.511 1.00 95.94 168 SER A O 1
ATOM 1232 N N . PRO A 1 169 ? -16.482 0.854 -1.638 1.00 97.38 169 PRO A N 1
ATOM 1233 C CA . PRO A 1 169 ? -16.178 0.322 -0.321 1.00 97.38 169 PRO A CA 1
ATOM 1234 C C . PRO A 1 169 ? -15.956 -1.191 -0.353 1.00 97.38 169 PRO A C 1
ATOM 1236 O O . PRO A 1 169 ? -16.752 -1.931 -0.937 1.00 97.38 169 PRO A O 1
ATOM 1239 N N . LEU A 1 170 ? -14.895 -1.661 0.300 1.00 97.62 170 LEU A N 1
ATOM 1240 C CA . LEU A 1 170 ? -14.594 -3.085 0.377 1.00 97.62 170 LEU A CA 1
ATOM 1241 C C . LEU A 1 170 ? -15.339 -3.710 1.564 1.00 97.62 170 LEU A C 1
ATOM 1243 O O . LEU A 1 170 ? -14.809 -3.790 2.671 1.00 97.62 170 LEU A O 1
ATOM 1247 N N . ALA A 1 171 ? -16.578 -4.139 1.332 1.00 97.50 171 ALA A N 1
ATOM 1248 C CA . ALA A 1 171 ? -17.438 -4.738 2.352 1.00 97.50 171 ALA A CA 1
ATOM 1249 C C . ALA A 1 171 ? -17.142 -6.226 2.615 1.00 97.50 171 ALA A C 1
ATOM 1251 O O . ALA A 1 171 ? -16.763 -6.965 1.704 1.00 97.50 171 ALA A O 1
ATOM 1252 N N . ASN A 1 172 ? -17.416 -6.689 3.841 1.00 97.75 172 ASN A N 1
ATOM 1253 C CA . ASN A 1 172 ? -17.215 -8.070 4.307 1.00 97.75 172 ASN A CA 1
ATOM 1254 C C . ASN A 1 172 ? -15.774 -8.587 4.148 1.00 97.75 172 ASN A C 1
ATOM 1256 O O . ASN A 1 172 ? -15.556 -9.793 4.010 1.00 97.75 172 ASN A O 1
ATOM 1260 N N . ALA A 1 173 ? -14.788 -7.694 4.147 1.00 97.88 173 ALA A N 1
ATOM 1261 C CA . ALA A 1 173 ? -13.387 -8.071 4.144 1.00 97.88 173 ALA A CA 1
ATOM 1262 C C . ALA A 1 173 ? -12.920 -8.349 5.568 1.00 97.88 173 ALA A C 1
ATOM 1264 O O . ALA A 1 173 ? -13.228 -7.595 6.489 1.00 97.88 173 ALA A O 1
ATOM 1265 N N . GLU A 1 174 ? -12.181 -9.441 5.738 1.00 98.31 174 GLU A N 1
ATOM 1266 C CA . GLU A 1 174 ? -11.608 -9.800 7.027 1.00 98.31 174 GLU A CA 1
ATOM 1267 C C . GLU A 1 174 ? -10.485 -8.827 7.393 1.00 98.31 174 GLU A C 1
ATOM 1269 O O . GLU A 1 174 ? -9.527 -8.648 6.635 1.00 98.31 174 GLU A O 1
ATOM 1274 N N . VAL A 1 175 ? -10.612 -8.226 8.572 1.00 98.25 175 VAL A N 1
ATOM 1275 C CA . VAL A 1 175 ? -9.587 -7.390 9.187 1.00 98.25 175 VAL A CA 1
ATOM 1276 C C . VAL A 1 175 ? -8.831 -8.243 10.192 1.00 98.25 175 VAL A C 1
ATOM 1278 O O . VAL A 1 175 ? -9.445 -8.903 11.031 1.00 98.25 175 VAL A O 1
ATOM 1281 N N . ILE A 1 176 ? -7.507 -8.226 10.121 1.00 98.06 176 ILE A N 1
ATOM 1282 C CA . ILE A 1 176 ? -6.623 -9.024 10.967 1.00 98.06 176 ILE A CA 1
ATOM 1283 C C . ILE A 1 176 ? -5.541 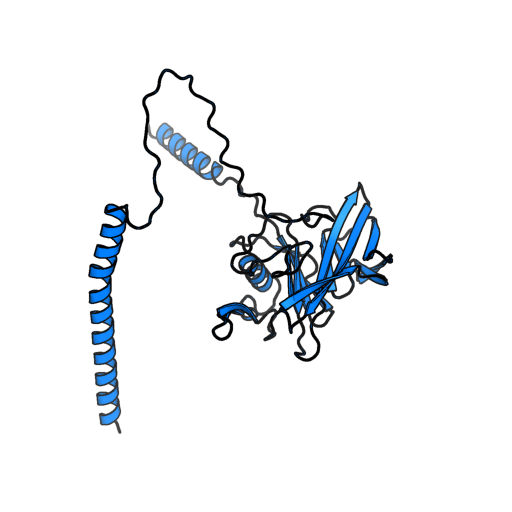-8.155 11.607 1.00 98.06 176 ILE A C 1
ATOM 1285 O O . ILE A 1 176 ? -5.187 -7.091 11.094 1.00 98.06 176 ILE A O 1
ATOM 1289 N N . ASP A 1 177 ? -4.976 -8.657 12.699 1.00 97.25 177 ASP A N 1
ATOM 1290 C CA . ASP A 1 177 ? -3.643 -8.275 13.151 1.00 97.25 177 ASP A CA 1
ATOM 1291 C C . ASP A 1 177 ? -2.616 -9.064 12.315 1.00 97.25 177 ASP A C 1
ATOM 1293 O O . ASP A 1 177 ? -2.575 -10.295 12.418 1.00 97.25 177 ASP A O 1
ATOM 1297 N N . PRO A 1 178 ? -1.811 -8.408 11.460 1.00 95.88 178 PRO A N 1
ATOM 1298 C CA . PRO A 1 178 ? -0.903 -9.107 10.557 1.00 95.88 178 PRO A CA 1
ATOM 1299 C C . PRO A 1 178 ? 0.279 -9.778 11.268 1.00 95.88 178 PRO A C 1
ATOM 1301 O O . PRO A 1 178 ? 0.892 -10.665 10.678 1.00 95.88 178 PRO A O 1
ATOM 1304 N N . GLU A 1 179 ? 0.609 -9.388 12.504 1.00 94.44 179 GLU A N 1
ATOM 1305 C CA . GLU A 1 179 ? 1.706 -10.008 13.256 1.00 94.44 179 GLU A CA 1
ATOM 1306 C C . GLU A 1 179 ? 1.279 -11.358 13.844 1.00 94.44 179 GLU A C 1
ATOM 1308 O O . GLU A 1 179 ? 2.009 -12.347 13.759 1.00 94.44 179 GLU A O 1
ATOM 1313 N N . THR A 1 180 ? 0.072 -11.420 14.410 1.00 94.31 180 THR A N 1
ATOM 1314 C CA . THR A 1 180 ? -0.445 -12.635 15.059 1.00 94.31 180 THR A CA 1
ATOM 1315 C C . THR A 1 180 ? -1.327 -13.490 14.148 1.00 94.31 180 THR A C 1
ATOM 1317 O O . THR A 1 180 ? -1.553 -14.666 14.438 1.00 94.31 180 THR A O 1
ATOM 1320 N N . GLY A 1 181 ? -1.844 -12.921 13.056 1.00 94.25 181 GLY A N 1
ATOM 1321 C CA . GLY A 1 181 ? -2.849 -13.541 12.191 1.00 94.25 181 GLY A CA 1
ATOM 1322 C C . GLY A 1 181 ? -4.245 -13.609 12.821 1.00 94.25 181 GLY A C 1
ATOM 1323 O O . GLY A 1 181 ? -5.116 -14.313 12.309 1.00 94.25 181 GLY A O 1
ATOM 1324 N N . THR A 1 182 ? -4.469 -12.921 13.944 1.00 96.38 182 THR A N 1
ATOM 1325 C CA . THR A 1 182 ? -5.753 -12.942 14.652 1.00 96.38 182 THR A CA 1
ATOM 1326 C C . THR A 1 182 ? -6.792 -12.123 13.895 1.00 96.38 182 THR A C 1
ATOM 1328 O O . THR A 1 182 ? -6.542 -10.976 13.535 1.00 96.38 182 THR A O 1
ATOM 1331 N N . SER A 1 183 ? -7.982 -12.694 13.703 1.00 97.50 183 SER A N 1
ATOM 1332 C CA . SER A 1 183 ? -9.129 -11.984 13.132 1.00 97.50 183 SER A CA 1
ATOM 1333 C C . SER A 1 183 ? -9.671 -10.950 14.123 1.00 97.50 183 SER A C 1
ATOM 1335 O O . SER A 1 183 ? -9.999 -11.287 15.262 1.00 97.50 183 SER A O 1
ATOM 1337 N N . LEU A 1 184 ? -9.756 -9.694 13.687 1.00 97.31 184 LEU A N 1
ATOM 1338 C CA . LEU A 1 184 ? -10.261 -8.551 14.457 1.00 97.31 184 LEU A CA 1
ATOM 1339 C C . LEU A 1 184 ? -11.719 -8.222 14.104 1.00 97.31 184 LEU A C 1
ATOM 1341 O O . LEU A 1 184 ? -12.394 -7.514 14.848 1.00 97.31 184 LEU A O 1
ATOM 1345 N N . GLY A 1 185 ? -12.219 -8.747 12.982 1.00 97.94 185 GLY A N 1
ATOM 1346 C CA . GLY A 1 185 ? -13.595 -8.573 12.533 1.00 97.94 185 GLY A CA 1
ATOM 1347 C C . GLY A 1 185 ? -13.711 -8.525 11.014 1.00 97.94 185 GLY A C 1
ATOM 1348 O O . GLY A 1 185 ? -12.800 -8.916 10.287 1.00 97.94 185 GLY A O 1
ATOM 1349 N N . PHE A 1 186 ? -14.850 -8.028 10.536 1.00 98.50 186 PHE A N 1
ATOM 1350 C CA . PHE A 1 186 ? -15.126 -7.853 9.113 1.00 98.50 186 PHE A CA 1
ATOM 1351 C C . PHE A 1 186 ? -15.636 -6.442 8.851 1.00 98.50 186 PHE A C 1
ATOM 1353 O O . PHE A 1 186 ? -16.403 -5.911 9.654 1.00 98.50 186 PHE A O 1
ATOM 1360 N N . THR A 1 187 ? -15.241 -5.856 7.724 1.00 98.38 187 THR A N 1
ATOM 1361 C CA . THR A 1 187 ? -15.750 -4.549 7.304 1.00 98.38 187 THR A CA 1
ATOM 1362 C C . THR A 1 187 ? -17.252 -4.583 7.026 1.00 98.38 187 THR A C 1
ATOM 1364 O O . THR A 1 187 ? -17.797 -5.566 6.511 1.00 98.38 187 THR A O 1
ATOM 1367 N N . ASP A 1 188 ? -17.929 -3.487 7.352 1.00 98.12 188 ASP A N 1
ATOM 1368 C CA . ASP A 1 188 ? -19.350 -3.289 7.094 1.00 98.12 188 ASP A CA 1
ATOM 1369 C C . ASP A 1 188 ? -19.639 -2.955 5.614 1.00 98.12 188 ASP A C 1
ATOM 1371 O O . ASP A 1 188 ? -18.765 -3.006 4.747 1.00 98.12 188 ASP A O 1
ATOM 1375 N N . ALA A 1 189 ? -20.888 -2.599 5.297 1.00 97.06 189 ALA A N 1
ATOM 1376 C CA . ALA A 1 189 ? -21.295 -2.230 3.937 1.00 97.06 189 ALA A CA 1
ATOM 1377 C C . ALA A 1 189 ? -20.602 -0.964 3.392 1.00 97.06 189 ALA A C 1
ATOM 1379 O O . ALA A 1 189 ? -20.576 -0.765 2.179 1.00 97.06 189 ALA A O 1
ATOM 1380 N N . ASN A 1 190 ? -20.047 -0.125 4.269 1.00 96.44 190 ASN A N 1
ATOM 1381 C CA . ASN A 1 190 ? -19.275 1.064 3.919 1.00 96.44 190 ASN A CA 1
ATOM 1382 C C . ASN A 1 190 ? -17.768 0.777 3.895 1.00 96.44 190 ASN A C 1
ATOM 1384 O O . ASN A 1 190 ? -16.976 1.709 3.770 1.00 96.44 190 ASN A O 1
ATOM 1388 N N . GLY A 1 191 ? -17.364 -0.495 3.982 1.00 97.00 191 GLY A N 1
ATOM 1389 C CA . GLY A 1 191 ? -15.961 -0.887 3.995 1.00 97.00 191 GLY A CA 1
ATOM 1390 C C . GLY A 1 191 ? -15.243 -0.506 5.287 1.00 97.00 191 GLY A C 1
ATOM 1391 O O . GLY A 1 191 ? -14.015 -0.467 5.300 1.00 97.00 191 GLY A O 1
ATOM 1392 N N . SER A 1 192 ? -15.977 -0.230 6.367 1.00 97.62 192 SER A N 1
ATOM 1393 C CA . SER A 1 192 ? -15.414 0.273 7.616 1.00 97.62 192 SER A CA 1
ATOM 1394 C C . SER A 1 192 ? -15.500 -0.745 8.749 1.00 97.62 192 SER A C 1
ATOM 1396 O O . SER A 1 192 ? -16.397 -1.586 8.792 1.00 97.62 192 SER A O 1
ATOM 1398 N N . LEU A 1 193 ? -14.564 -0.662 9.692 1.00 98.00 193 LEU A N 1
ATOM 1399 C CA . LEU A 1 193 ? -14.597 -1.414 10.945 1.00 98.00 193 LEU A CA 1
ATOM 1400 C C . LEU A 1 193 ? -13.983 -0.567 12.066 1.00 98.00 193 LEU A C 1
ATOM 1402 O O . LEU A 1 193 ? -12.890 -0.030 11.900 1.00 98.00 193 LEU A O 1
ATOM 1406 N N . THR A 1 194 ? -14.659 -0.489 13.212 1.00 97.81 194 THR A N 1
ATOM 1407 C CA . THR A 1 194 ? -14.119 0.131 14.430 1.00 97.81 194 THR A CA 1
ATOM 1408 C C . THR A 1 194 ? -13.722 -0.953 15.421 1.00 97.81 194 THR A C 1
ATOM 1410 O O . THR A 1 194 ? -14.527 -1.825 15.750 1.00 97.81 194 THR A O 1
ATOM 1413 N N . ILE A 1 195 ? -12.478 -0.898 15.886 1.00 96.94 195 ILE A N 1
ATOM 1414 C CA . ILE A 1 195 ? -11.878 -1.864 16.811 1.00 96.94 195 ILE A CA 1
ATOM 1415 C C . ILE A 1 195 ? -10.968 -1.147 17.804 1.00 96.94 195 ILE A C 1
ATOM 1417 O O . ILE A 1 195 ? -10.517 -0.028 17.562 1.00 96.94 195 ILE A O 1
ATOM 1421 N N . SER A 1 196 ? -10.650 -1.811 18.913 1.00 96.56 196 SER A N 1
ATOM 1422 C CA . SER A 1 196 ? -9.530 -1.391 19.756 1.00 96.56 196 SER A CA 1
ATOM 1423 C C . SER A 1 196 ? -8.210 -1.571 19.006 1.00 96.56 196 SER A C 1
ATOM 1425 O O . SER A 1 196 ? -8.044 -2.549 18.274 1.00 96.56 196 SER A O 1
ATOM 1427 N N . ILE A 1 197 ? -7.276 -0.639 19.194 1.00 95.25 197 ILE A N 1
ATOM 1428 C CA . ILE A 1 197 ? -5.954 -0.700 18.558 1.00 95.25 197 ILE A CA 1
ATOM 1429 C C . ILE A 1 197 ? -5.234 -1.978 19.034 1.00 95.25 197 ILE A C 1
ATOM 1431 O O . ILE A 1 197 ? -5.113 -2.175 20.248 1.00 95.25 197 ILE A O 1
ATOM 1435 N N . PRO A 1 198 ? -4.783 -2.862 18.121 1.00 94.81 198 PRO A N 1
ATOM 1436 C CA . PRO A 1 198 ? -4.065 -4.076 18.500 1.00 94.81 198 PRO A CA 1
ATOM 1437 C C . PRO A 1 198 ? -2.694 -3.742 19.098 1.00 94.81 198 PRO A C 1
ATOM 1439 O O . PRO A 1 198 ? -2.116 -2.697 18.803 1.00 94.81 198 PRO A O 1
ATOM 1442 N N . GLU A 1 199 ? -2.139 -4.650 19.905 1.00 91.81 199 GLU A N 1
ATOM 1443 C CA . GLU A 1 199 ? -0.819 -4.452 20.529 1.00 91.81 199 GLU A CA 1
ATOM 1444 C C . GLU A 1 199 ? 0.311 -4.298 19.501 1.00 91.81 199 GLU A C 1
ATOM 1446 O O . GLU A 1 199 ? 1.259 -3.557 19.752 1.00 91.81 199 GLU A O 1
ATOM 1451 N N . SER A 1 200 ? 0.183 -4.940 18.334 1.00 92.50 200 SER A N 1
ATOM 1452 C CA . SER A 1 200 ? 1.114 -4.791 17.208 1.00 92.50 200 SER A CA 1
ATOM 1453 C C . SER A 1 200 ? 1.116 -3.380 16.610 1.00 92.50 200 SER A C 1
ATOM 1455 O O . SER A 1 200 ? 2.025 -3.023 15.863 1.00 92.50 200 SER A O 1
ATOM 1457 N N . GLY A 1 201 ? 0.098 -2.562 16.906 1.00 94.12 201 GLY A N 1
ATOM 1458 C CA . GLY A 1 201 ? -0.050 -1.212 16.367 1.00 94.12 201 GLY A CA 1
ATOM 1459 C C . GLY A 1 201 ? -0.358 -1.168 14.869 1.00 94.12 201 GLY A C 1
ATOM 1460 O O . GLY A 1 201 ? -0.407 -0.082 14.299 1.00 94.12 201 GLY A O 1
ATOM 1461 N N . VAL A 1 202 ? -0.595 -2.314 14.220 1.00 96.75 202 VAL A N 1
ATOM 1462 C CA . VAL A 1 202 ? -0.873 -2.425 12.783 1.00 96.75 202 VAL A CA 1
ATOM 1463 C C . VAL A 1 202 ? -2.147 -3.227 12.563 1.00 96.75 202 VAL A C 1
ATOM 1465 O O . VAL A 1 202 ? -2.415 -4.217 13.237 1.00 96.75 202 VAL A O 1
ATOM 1468 N N . VAL A 1 203 ? -2.931 -2.811 11.577 1.00 97.56 203 VAL A N 1
ATOM 1469 C CA . VAL A 1 203 ? -4.145 -3.502 11.138 1.00 97.56 203 VAL A CA 1
ATOM 1470 C C . VAL A 1 203 ? -4.067 -3.766 9.646 1.00 97.56 203 VAL A C 1
ATOM 1472 O O . VAL A 1 203 ? -3.494 -2.978 8.890 1.00 97.56 203 VAL A O 1
ATOM 1475 N N . ALA A 1 204 ? -4.639 -4.883 9.212 1.00 98.06 204 ALA A N 1
ATOM 1476 C CA . ALA A 1 204 ? -4.580 -5.293 7.821 1.00 98.06 204 ALA A CA 1
ATOM 1477 C C . ALA A 1 204 ? -5.904 -5.861 7.320 1.00 98.06 204 ALA A C 1
ATOM 1479 O O . ALA A 1 204 ? -6.612 -6.548 8.047 1.00 98.06 204 ALA A O 1
ATOM 1480 N N . ILE A 1 205 ? -6.200 -5.635 6.042 1.00 98.25 205 ILE A N 1
ATOM 1481 C CA . ILE A 1 205 ? -7.128 -6.481 5.298 1.00 98.25 205 ILE A CA 1
ATOM 1482 C C . ILE A 1 205 ? -6.373 -7.739 4.901 1.00 98.25 205 ILE A C 1
ATOM 1484 O O . ILE A 1 205 ? -5.328 -7.646 4.249 1.00 98.25 205 ILE A O 1
ATOM 1488 N N . ASN A 1 206 ? -6.906 -8.899 5.284 1.00 97.19 206 ASN A N 1
ATOM 1489 C CA . ASN A 1 206 ? -6.239 -10.185 5.119 1.00 97.19 206 ASN A CA 1
ATOM 1490 C C . ASN A 1 206 ? -5.713 -10.369 3.684 1.00 97.19 206 ASN A C 1
ATOM 1492 O O . ASN A 1 206 ? -6.483 -10.397 2.723 1.00 97.19 206 ASN A O 1
ATOM 1496 N N . GLY A 1 207 ? -4.387 -10.454 3.552 1.00 95.12 207 GLY A N 1
ATOM 1497 C CA . GLY A 1 207 ? -3.709 -10.688 2.281 1.00 95.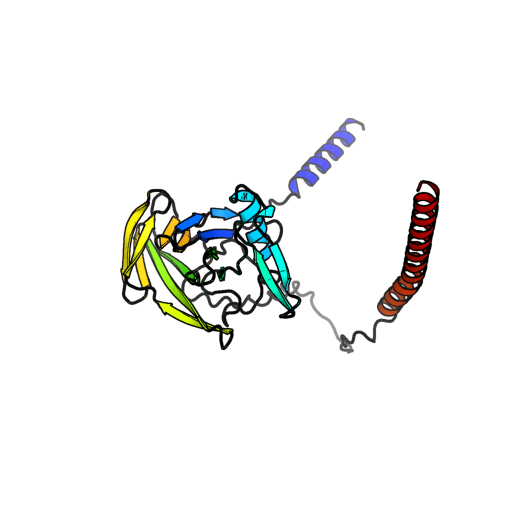12 207 GLY A CA 1
ATOM 1498 C C . GLY A 1 207 ? -3.550 -9.475 1.354 1.00 95.12 207 GLY A C 1
ATOM 1499 O O . GLY A 1 207 ? -2.838 -9.588 0.359 1.00 95.12 207 GLY A O 1
ATOM 1500 N N . LEU A 1 208 ? -4.157 -8.320 1.646 1.00 97.12 208 LEU A N 1
ATOM 1501 C CA . LEU A 1 208 ? -4.316 -7.240 0.659 1.00 97.12 208 LEU A CA 1
ATOM 1502 C C . LEU A 1 208 ? -3.588 -5.943 1.012 1.00 97.12 208 LEU A C 1
ATOM 1504 O O . LEU A 1 208 ? -2.778 -5.466 0.224 1.00 97.12 208 LEU A O 1
ATOM 1508 N N . ALA A 1 209 ? -3.890 -5.358 2.167 1.00 98.00 209 ALA A N 1
ATOM 1509 C CA . ALA A 1 209 ? -3.419 -4.027 2.537 1.00 98.00 209 ALA A CA 1
ATOM 1510 C C . ALA A 1 209 ? -3.217 -3.940 4.051 1.00 98.00 209 ALA A C 1
ATOM 1512 O O . ALA A 1 209 ? -3.934 -4.605 4.793 1.00 98.00 209 ALA A O 1
ATOM 1513 N N . ALA A 1 210 ? -2.291 -3.104 4.513 1.00 98.19 210 ALA A N 1
ATOM 1514 C CA . ALA A 1 210 ? -2.081 -2.828 5.928 1.00 98.19 210 ALA A CA 1
ATOM 1515 C C . ALA A 1 210 ? -1.835 -1.334 6.161 1.00 98.19 210 ALA A C 1
ATOM 1517 O O . ALA A 1 210 ? -1.470 -0.594 5.242 1.00 98.19 210 ALA A O 1
ATOM 1518 N N . ILE A 1 211 ? -2.079 -0.895 7.392 1.00 97.75 211 ILE A N 1
ATOM 1519 C CA . ILE A 1 211 ? -1.905 0.487 7.837 1.00 97.75 211 ILE A CA 1
ATOM 1520 C C . ILE A 1 211 ? -1.556 0.510 9.337 1.00 97.75 211 ILE A C 1
ATOM 1522 O O . ILE A 1 211 ? -2.078 -0.319 10.092 1.00 97.75 211 ILE A O 1
ATOM 1526 N N . PRO A 1 212 ? -0.704 1.439 9.803 1.00 96.31 212 PRO A N 1
ATOM 1527 C CA . PRO A 1 212 ? -0.542 1.690 11.232 1.00 96.31 212 PRO A CA 1
ATOM 1528 C C . PRO A 1 212 ? -1.861 2.152 11.860 1.00 96.31 212 PRO A C 1
ATOM 1530 O O . PRO A 1 212 ? -2.539 3.044 11.350 1.00 96.31 212 PRO A O 1
ATOM 1533 N N . ALA A 1 213 ? -2.218 1.545 12.984 1.00 94.19 213 ALA A N 1
ATOM 1534 C CA . ALA A 1 213 ? -3.430 1.821 13.749 1.00 94.19 213 ALA A CA 1
ATOM 1535 C C . ALA A 1 213 ? -3.206 2.796 14.9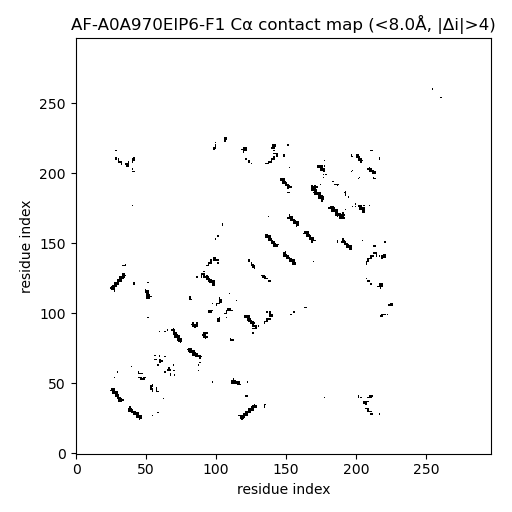16 1.00 94.19 213 ALA A C 1
ATOM 1537 O O . ALA A 1 213 ? -4.160 3.174 15.587 1.00 94.19 213 ALA A O 1
ATOM 1538 N N . ASP A 1 214 ? -1.964 3.211 15.162 1.00 89.25 214 ASP A N 1
ATOM 1539 C CA . ASP A 1 214 ? -1.567 4.116 16.248 1.00 89.25 214 ASP A CA 1
ATOM 1540 C C . ASP A 1 214 ? -1.733 5.612 15.908 1.00 89.25 214 ASP A C 1
ATOM 1542 O O . ASP A 1 214 ? -1.448 6.480 16.733 1.00 89.25 214 ASP A O 1
ATOM 1546 N N . GLY A 1 215 ? -2.199 5.924 14.695 1.00 85.50 215 GLY A N 1
ATOM 1547 C CA . GLY A 1 215 ? -2.401 7.293 14.216 1.00 85.50 215 GLY A CA 1
ATOM 1548 C C . GLY A 1 215 ? -1.132 7.951 13.676 1.00 85.50 215 GLY A C 1
ATOM 1549 O O . GLY A 1 215 ? -1.159 9.130 13.334 1.00 85.50 215 GLY A O 1
ATOM 1550 N N . SER A 1 216 ? -0.030 7.205 13.563 1.00 86.81 216 SER A N 1
ATOM 1551 C CA . SER A 1 216 ? 1.196 7.687 12.921 1.00 86.81 216 SER A CA 1
ATOM 1552 C C . SER A 1 216 ? 1.066 7.815 11.400 1.00 86.81 216 SER A C 1
ATOM 1554 O O . SER A 1 216 ? 1.872 8.498 10.768 1.00 86.81 216 SER A O 1
ATOM 1556 N N . SER A 1 217 ? 0.049 7.184 10.804 1.00 87.06 217 SER A N 1
ATOM 1557 C CA . SER A 1 217 ? -0.215 7.302 9.377 1.00 87.06 217 SER A CA 1
ATOM 1558 C C . SER A 1 217 ? -0.928 8.609 9.016 1.00 87.06 217 SER A C 1
ATOM 1560 O O . SER A 1 217 ? -1.899 9.007 9.653 1.00 87.06 217 SER A O 1
ATOM 1562 N N . ALA A 1 218 ? -0.505 9.230 7.916 1.00 85.69 218 ALA A N 1
ATOM 1563 C CA . ALA A 1 218 ? -1.163 10.371 7.287 1.00 85.69 218 ALA A CA 1
ATOM 1564 C C . ALA A 1 218 ? -2.414 9.975 6.472 1.00 85.69 218 ALA A C 1
ATOM 1566 O O . ALA A 1 218 ? -3.141 10.842 5.980 1.00 85.69 218 ALA A O 1
ATOM 1567 N N . SER A 1 219 ? -2.682 8.674 6.325 1.00 83.44 219 SER A N 1
ATOM 1568 C CA . SER A 1 219 ? -3.836 8.125 5.606 1.00 83.44 219 SER A CA 1
ATOM 1569 C C . SER A 1 219 ? -5.129 8.241 6.418 1.00 83.44 219 SER A C 1
ATOM 1571 O O . SER A 1 219 ? -5.671 7.246 6.899 1.00 83.44 219 SER A O 1
ATOM 1573 N N . VAL A 1 220 ? -5.645 9.459 6.574 1.00 81.44 220 VAL A N 1
ATOM 1574 C CA . VAL A 1 220 ? -6.930 9.713 7.246 1.00 81.44 220 VAL A CA 1
ATOM 1575 C C . VAL A 1 220 ? -8.090 9.786 6.239 1.00 81.44 220 VAL A C 1
ATOM 1577 O O . VAL A 1 220 ? -7.899 10.304 5.132 1.00 81.44 220 VAL A O 1
ATOM 1580 N N . PRO A 1 221 ? -9.301 9.301 6.586 1.00 71.00 221 PRO A N 1
ATOM 1581 C CA . PRO A 1 221 ? -10.456 9.356 5.690 1.00 71.00 221 PRO A CA 1
ATOM 1582 C C . PRO A 1 221 ? -10.755 10.783 5.214 1.00 71.00 221 PRO A C 1
ATOM 1584 O O . PRO A 1 221 ? -10.814 11.717 6.013 1.00 71.00 221 PRO A O 1
ATOM 1587 N N . GLY A 1 222 ? -10.971 10.958 3.907 1.00 56.72 222 GLY A N 1
ATOM 1588 C CA . GLY A 1 222 ? -11.303 12.264 3.327 1.00 56.72 222 GLY A CA 1
ATOM 1589 C C . GLY A 1 222 ? -10.128 13.244 3.244 1.00 56.72 222 GLY A C 1
ATOM 1590 O O . GLY A 1 222 ? -10.349 14.411 2.914 1.00 56.72 222 GLY A O 1
ATOM 1591 N N . SER A 1 223 ? -8.894 12.792 3.499 1.00 52.78 223 SER A N 1
ATOM 1592 C CA . SER A 1 223 ? -7.684 13.523 3.127 1.00 52.78 223 SER A CA 1
ATOM 1593 C C . SER A 1 223 ? -7.604 13.585 1.605 1.00 52.78 223 SER A C 1
ATOM 1595 O O . SER A 1 223 ? -6.966 12.760 0.965 1.00 52.78 223 SER A O 1
ATOM 1597 N N . THR A 1 224 ? -8.277 14.560 0.992 1.00 40.78 224 THR A N 1
ATOM 1598 C CA . THR A 1 224 ? -8.041 14.893 -0.411 1.00 40.78 224 THR A CA 1
ATOM 1599 C C . THR A 1 224 ? -6.624 15.439 -0.494 1.00 40.78 224 THR A C 1
ATOM 1601 O O . THR A 1 224 ? -6.410 16.644 -0.335 1.00 40.78 224 THR A O 1
ATOM 1604 N N . GLY A 1 225 ? -5.656 14.544 -0.673 1.00 40.88 225 GLY A N 1
ATOM 1605 C CA . GLY A 1 225 ? -4.244 14.829 -0.852 1.00 40.88 225 GLY A CA 1
ATOM 1606 C C . GLY A 1 225 ? -3.971 15.578 -2.151 1.00 40.88 225 GLY A C 1
ATOM 1607 O O . GLY A 1 225 ? -3.124 15.174 -2.930 1.00 40.88 225 GLY A O 1
ATOM 1608 N N . ALA A 1 226 ? -4.622 16.720 -2.376 1.00 30.95 226 ALA A N 1
ATOM 1609 C CA . ALA A 1 226 ? -3.960 17.781 -3.101 1.00 30.95 226 ALA A CA 1
ATOM 1610 C C . ALA A 1 226 ? -2.731 18.147 -2.255 1.00 30.95 226 ALA A C 1
ATOM 1612 O O . ALA A 1 226 ? -2.888 18.499 -1.078 1.00 30.95 226 ALA A O 1
ATOM 1613 N N . PRO A 1 227 ? -1.502 18.059 -2.793 1.00 36.19 227 PRO A N 1
ATOM 1614 C CA . PRO A 1 227 ? -0.362 18.652 -2.124 1.00 36.19 227 PRO A CA 1
ATOM 1615 C C . PRO A 1 227 ? -0.748 20.094 -1.812 1.00 36.19 227 PRO A C 1
ATOM 1617 O O . PRO A 1 227 ? -1.125 20.838 -2.721 1.00 36.19 227 PRO A O 1
ATOM 1620 N N . ALA A 1 228 ? -0.704 20.490 -0.537 1.00 34.62 228 ALA A N 1
ATOM 1621 C CA . ALA A 1 228 ? -0.722 21.905 -0.223 1.00 34.62 228 ALA A CA 1
ATOM 1622 C C . ALA A 1 228 ? 0.378 22.527 -1.085 1.00 34.62 228 ALA A C 1
ATOM 1624 O O . ALA A 1 228 ? 1.543 22.131 -0.970 1.00 34.62 228 ALA A O 1
ATOM 1625 N N . ALA A 1 229 ? -0.008 23.429 -1.996 1.00 30.83 229 ALA A N 1
ATOM 1626 C CA . ALA A 1 229 ? 0.955 24.262 -2.693 1.00 30.83 229 ALA A CA 1
ATOM 1627 C C . ALA A 1 229 ? 1.924 24.787 -1.624 1.00 30.83 229 ALA A C 1
ATOM 1629 O O . ALA A 1 229 ? 1.436 25.163 -0.548 1.00 30.83 229 ALA A O 1
ATOM 1630 N N . PRO A 1 230 ? 3.251 24.745 -1.858 1.00 38.06 230 PRO A N 1
ATOM 1631 C CA . PRO A 1 230 ? 4.227 25.164 -0.866 1.00 38.06 230 PRO A CA 1
ATOM 1632 C C . PRO A 1 230 ? 3.743 26.455 -0.228 1.00 38.06 230 PRO A C 1
ATOM 1634 O O . PRO A 1 230 ? 3.417 27.403 -0.951 1.00 38.06 230 PRO A O 1
ATOM 1637 N N . ALA A 1 231 ? 3.610 26.467 1.102 1.00 38.78 231 ALA A N 1
ATOM 1638 C CA . ALA A 1 231 ? 3.267 27.694 1.792 1.00 38.78 231 ALA A CA 1
ATOM 1639 C C . ALA A 1 231 ? 4.259 28.746 1.297 1.00 38.78 231 ALA A C 1
ATOM 1641 O O . ALA A 1 231 ? 5.474 28.536 1.391 1.00 38.78 231 ALA A O 1
ATOM 1642 N N . ALA A 1 232 ? 3.742 29.820 0.690 1.00 39.44 232 ALA A N 1
ATOM 1643 C CA . ALA A 1 232 ? 4.576 30.937 0.287 1.00 39.44 232 ALA A CA 1
ATOM 1644 C C . ALA A 1 232 ? 5.474 31.274 1.488 1.00 39.44 232 ALA A C 1
ATOM 1646 O O . ALA A 1 232 ? 4.949 31.315 2.610 1.00 39.44 232 ALA A O 1
ATOM 1647 N N . PRO A 1 233 ? 6.798 31.432 1.296 1.00 40.38 233 PRO A N 1
ATOM 1648 C CA . PRO A 1 233 ? 7.721 31.682 2.391 1.00 40.38 233 PRO A CA 1
ATOM 1649 C C . PRO A 1 233 ? 7.133 32.741 3.314 1.00 40.38 233 PRO A C 1
ATOM 1651 O O . PRO A 1 233 ? 6.658 33.771 2.826 1.00 40.38 233 PRO A O 1
ATOM 1654 N N . ALA A 1 234 ? 7.108 32.467 4.622 1.00 40.22 234 ALA A N 1
ATOM 1655 C CA . ALA A 1 234 ? 6.592 33.419 5.592 1.00 40.22 234 ALA A CA 1
ATOM 1656 C C . ALA A 1 234 ? 7.231 34.782 5.308 1.00 40.22 234 ALA A C 1
ATOM 1658 O O . ALA A 1 234 ? 8.459 34.904 5.288 1.00 40.22 234 ALA A O 1
ATOM 1659 N N . ALA A 1 235 ? 6.387 35.773 5.010 1.00 39.78 235 ALA A N 1
ATOM 1660 C CA . ALA A 1 235 ? 6.850 37.111 4.694 1.00 39.78 235 ALA A CA 1
ATOM 1661 C C . ALA A 1 235 ? 7.786 37.577 5.825 1.00 39.78 235 ALA A C 1
ATOM 1663 O O . ALA A 1 235 ? 7.398 37.491 6.997 1.00 39.78 235 ALA A O 1
ATOM 1664 N N . PRO A 1 236 ? 9.009 38.044 5.518 1.00 43.75 236 PRO A N 1
ATOM 1665 C CA . PRO A 1 236 ? 9.882 38.628 6.523 1.00 43.75 236 PRO A CA 1
ATOM 1666 C C . PRO A 1 236 ? 9.128 39.730 7.269 1.00 43.75 236 PRO A C 1
ATOM 1668 O O . PRO A 1 236 ? 8.411 40.519 6.649 1.00 43.75 236 PRO A O 1
ATOM 1671 N N . ALA A 1 237 ? 9.281 39.788 8.594 1.00 41.41 237 ALA A N 1
ATOM 1672 C CA . ALA A 1 237 ? 8.697 40.853 9.400 1.00 41.41 237 ALA A CA 1
ATOM 1673 C C . ALA A 1 237 ? 9.058 42.220 8.793 1.00 41.41 237 ALA A C 1
ATOM 1675 O O . ALA A 1 237 ? 10.232 42.509 8.557 1.00 41.41 237 ALA A O 1
ATOM 1676 N N . ALA A 1 238 ? 8.035 43.028 8.510 1.00 35.28 238 ALA A N 1
ATOM 1677 C CA . ALA A 1 238 ? 8.155 44.271 7.762 1.00 35.28 238 ALA A CA 1
ATOM 1678 C C . ALA A 1 238 ? 9.154 45.253 8.407 1.00 35.28 238 ALA A C 1
ATOM 1680 O O . ALA A 1 238 ? 8.950 45.671 9.550 1.00 35.28 238 ALA A O 1
ATOM 1681 N N . PRO A 1 239 ? 10.182 45.716 7.676 1.00 46.41 239 PRO A N 1
ATOM 1682 C CA . PRO A 1 239 ? 10.826 46.986 7.966 1.00 46.41 239 PRO A CA 1
ATOM 1683 C C . PRO A 1 239 ? 9.882 48.126 7.562 1.00 46.41 239 PRO A C 1
ATOM 1685 O O . PRO A 1 239 ? 9.282 48.101 6.488 1.00 46.41 239 PRO A O 1
ATOM 1688 N N . GLN A 1 240 ? 9.739 49.126 8.431 1.00 36.28 240 GLN A N 1
ATOM 1689 C CA . GLN A 1 240 ? 8.904 50.303 8.186 1.00 36.28 240 GLN A CA 1
ATOM 1690 C C . GLN A 1 240 ? 9.334 51.044 6.907 1.00 36.28 240 GLN A C 1
ATOM 1692 O O . GLN A 1 240 ? 10.512 51.348 6.720 1.00 36.28 240 GLN A O 1
ATOM 1697 N N . THR A 1 241 ? 8.362 51.363 6.049 1.00 32.38 241 THR A N 1
ATOM 1698 C CA . THR A 1 241 ? 8.540 52.153 4.821 1.00 32.38 241 THR A CA 1
ATOM 1699 C C . THR A 1 241 ? 8.978 53.587 5.146 1.00 32.38 241 THR A C 1
ATOM 1701 O O . THR A 1 241 ? 8.466 54.187 6.094 1.00 32.38 241 THR A O 1
ATOM 1704 N N . PRO A 1 242 ? 9.816 54.206 4.296 1.00 37.56 242 PRO A N 1
ATOM 1705 C CA . PRO A 1 242 ? 9.250 55.302 3.504 1.00 37.56 242 PRO A CA 1
ATOM 1706 C C . PRO A 1 242 ? 9.625 55.299 2.007 1.00 37.56 242 PRO A C 1
ATOM 1708 O O . PRO A 1 242 ? 10.783 55.149 1.638 1.00 37.56 242 PRO A O 1
ATOM 1711 N N . ALA A 1 243 ? 8.587 55.594 1.213 1.00 34.88 243 ALA A N 1
ATOM 1712 C CA . ALA A 1 243 ? 8.512 56.152 -0.147 1.00 34.88 243 ALA A CA 1
ATOM 1713 C C . ALA A 1 243 ? 9.115 55.405 -1.367 1.00 34.88 243 ALA A C 1
ATOM 1715 O O . ALA A 1 243 ? 10.304 55.132 -1.470 1.00 34.88 243 ALA A O 1
ATOM 1716 N N . GLN A 1 244 ? 8.221 55.194 -2.342 1.00 42.31 244 GLN A N 1
ATOM 1717 C CA . GLN A 1 244 ? 8.365 54.648 -3.704 1.00 42.31 244 GLN A CA 1
ATOM 1718 C C . GLN A 1 244 ? 9.211 55.559 -4.630 1.00 42.31 244 GLN A C 1
ATOM 1720 O O . GLN A 1 244 ? 9.184 56.779 -4.448 1.00 42.31 244 GLN A O 1
ATOM 1725 N N . PRO A 1 245 ? 9.927 55.015 -5.641 1.00 37.69 245 PRO A N 1
ATOM 1726 C CA . PRO A 1 245 ? 9.401 54.984 -7.019 1.00 37.69 245 PRO A CA 1
ATOM 1727 C C . PRO A 1 245 ? 9.520 53.608 -7.722 1.00 37.69 245 PRO A C 1
ATOM 1729 O O . PRO A 1 245 ? 10.142 52.674 -7.237 1.00 37.69 245 PRO A O 1
ATOM 1732 N N . THR A 1 246 ? 8.852 53.522 -8.868 1.00 43.31 246 THR A N 1
ATOM 1733 C CA . THR A 1 246 ? 8.289 52.370 -9.597 1.00 43.31 246 THR A CA 1
ATOM 1734 C C . THR A 1 246 ? 9.235 51.582 -10.537 1.00 43.31 246 THR A C 1
ATOM 1736 O O . THR A 1 246 ? 10.096 52.192 -11.164 1.00 43.31 246 THR A O 1
ATOM 1739 N N . ALA A 1 247 ? 8.876 50.296 -10.759 1.00 42.78 247 ALA A N 1
ATOM 1740 C CA . ALA A 1 247 ? 9.058 49.415 -11.950 1.00 42.78 247 ALA A CA 1
ATOM 1741 C C . ALA A 1 247 ? 10.454 48.788 -12.245 1.00 42.78 247 ALA A C 1
ATOM 1743 O O . ALA A 1 247 ? 11.454 49.395 -11.870 1.00 42.78 247 ALA A O 1
ATOM 1744 N N . PRO A 1 248 ? 10.561 47.629 -12.960 1.00 44.78 248 PRO A N 1
ATOM 1745 C CA . PRO A 1 248 ? 9.531 46.880 -13.711 1.00 44.78 248 PRO A CA 1
ATOM 1746 C C . PRO A 1 248 ? 9.345 45.394 -13.308 1.00 44.78 248 PRO A C 1
ATOM 1748 O O . PRO A 1 248 ? 10.136 44.825 -12.564 1.00 44.78 248 PRO A O 1
ATOM 1751 N N . GLU A 1 249 ? 8.270 44.786 -13.816 1.00 53.00 249 GLU A N 1
ATOM 1752 C CA . GLU A 1 249 ? 7.991 43.341 -13.776 1.00 53.00 249 GLU A CA 1
ATOM 1753 C C . GLU A 1 249 ? 9.088 42.551 -14.510 1.00 53.00 249 GLU A C 1
ATOM 1755 O O . GLU A 1 249 ? 9.447 42.894 -15.639 1.00 53.00 249 GLU A O 1
ATOM 1760 N N . GLU A 1 250 ? 9.610 41.492 -13.885 1.00 42.56 250 GLU A N 1
ATOM 1761 C CA . GLU A 1 250 ? 10.514 40.550 -14.548 1.00 42.56 250 GLU A CA 1
ATOM 1762 C C . GLU A 1 250 ? 9.714 39.452 -15.261 1.00 42.56 250 GLU A C 1
ATOM 1764 O O . GLU A 1 250 ? 8.969 38.680 -14.658 1.00 42.56 250 GLU A O 1
ATOM 1769 N N . ASP A 1 251 ? 9.882 39.430 -16.581 1.00 43.94 251 ASP A N 1
ATOM 1770 C CA . ASP A 1 251 ? 9.377 38.449 -17.533 1.00 43.94 251 ASP A CA 1
ATOM 1771 C C . ASP A 1 251 ? 10.309 37.224 -17.542 1.00 43.94 251 ASP A C 1
ATOM 1773 O O . ASP A 1 251 ? 11.465 37.307 -17.970 1.00 43.94 251 ASP A O 1
ATOM 1777 N N . TYR A 1 252 ? 9.822 36.075 -17.067 1.00 44.72 252 TYR A N 1
ATOM 1778 C CA . TYR A 1 252 ? 10.567 34.809 -17.016 1.00 44.72 252 TYR A CA 1
ATOM 1779 C C . TYR A 1 252 ? 10.610 34.091 -18.377 1.00 44.72 252 TYR A C 1
ATOM 1781 O O . TYR A 1 252 ? 10.388 32.883 -18.478 1.00 44.72 252 TYR A O 1
ATOM 1789 N N . SER A 1 253 ? 10.926 34.822 -19.446 1.00 49.59 253 SER A N 1
ATOM 1790 C CA . SER A 1 253 ? 11.260 34.220 -20.733 1.00 49.59 253 SER A CA 1
ATOM 1791 C C . SER A 1 253 ? 12.710 33.722 -20.726 1.00 49.59 253 SER A C 1
ATOM 1793 O O . SER A 1 253 ? 13.655 34.491 -20.529 1.00 49.59 253 SER A O 1
ATOM 1795 N N . LEU A 1 254 ? 12.897 32.437 -21.050 1.00 49.19 254 LEU A N 1
ATOM 1796 C CA . LEU A 1 254 ? 14.184 31.749 -21.273 1.00 49.19 254 LEU A CA 1
ATOM 1797 C C . LEU A 1 254 ? 15.087 32.394 -22.352 1.00 49.19 254 LEU A C 1
ATOM 1799 O O . LEU A 1 254 ? 16.174 31.894 -22.630 1.00 49.19 254 LEU A O 1
ATOM 1803 N N . THR A 1 255 ? 14.665 33.502 -22.964 1.00 48.53 255 THR A N 1
ATOM 1804 C CA . THR A 1 255 ? 15.419 34.252 -23.977 1.00 48.53 255 THR A CA 1
ATOM 1805 C C . THR A 1 255 ? 16.143 35.492 -23.444 1.00 48.53 255 THR A C 1
ATOM 1807 O O . THR A 1 255 ? 16.907 36.096 -24.197 1.00 48.53 255 THR A O 1
ATOM 1810 N N . SER A 1 256 ? 15.907 35.913 -22.196 1.00 51.69 256 SER A N 1
ATOM 1811 C CA . SER A 1 256 ? 16.335 37.245 -21.727 1.00 51.69 256 SER A CA 1
ATOM 1812 C C . SER A 1 256 ? 17.630 37.263 -20.912 1.00 51.69 256 SER A C 1
ATOM 1814 O O . SER A 1 256 ? 18.265 38.316 -20.809 1.00 51.69 256 SER A O 1
ATOM 1816 N N . ASP A 1 257 ? 18.088 36.121 -20.395 1.00 55.56 257 ASP A N 1
ATOM 1817 C CA . ASP A 1 257 ? 19.310 36.083 -19.593 1.00 55.56 257 ASP A CA 1
ATOM 1818 C C . ASP A 1 257 ? 20.549 35.784 -20.452 1.00 55.56 257 ASP A C 1
ATOM 1820 O O . ASP A 1 257 ? 20.910 34.637 -20.743 1.00 55.56 257 ASP A O 1
ATOM 1824 N N . LYS A 1 258 ? 21.216 36.862 -20.889 1.00 62.25 258 LYS A N 1
ATOM 1825 C CA . LYS A 1 258 ? 22.455 36.799 -21.680 1.00 62.25 258 LYS A CA 1
ATOM 1826 C C . LYS A 1 258 ? 23.554 36.008 -20.975 1.00 62.25 258 LYS A C 1
ATOM 1828 O O . LYS A 1 258 ? 24.375 35.419 -21.672 1.00 62.25 258 LYS A O 1
ATOM 1833 N N . LEU A 1 259 ? 23.584 35.980 -19.642 1.00 60.59 259 LEU A N 1
ATOM 1834 C CA . LEU A 1 259 ? 24.632 35.296 -18.888 1.00 60.59 259 LEU A CA 1
ATOM 1835 C C . LEU A 1 259 ? 24.391 33.782 -18.868 1.00 60.59 259 LEU A C 1
ATOM 1837 O O . LEU A 1 259 ? 25.317 33.015 -19.133 1.00 60.59 259 LEU A O 1
ATOM 1841 N N . LEU A 1 260 ? 23.139 33.353 -18.686 1.00 60.41 260 LEU A N 1
ATOM 1842 C CA . LEU A 1 260 ? 22.748 31.947 -18.798 1.00 60.41 260 LEU A CA 1
ATOM 1843 C C . LEU A 1 260 ? 22.930 31.426 -20.233 1.00 60.41 260 LEU A C 1
ATOM 1845 O O . LEU A 1 260 ? 23.518 30.364 -20.435 1.00 60.41 260 LEU A O 1
ATOM 1849 N N . MET A 1 261 ? 22.527 32.205 -21.244 1.00 63.12 261 MET A N 1
ATOM 1850 C CA . MET A 1 261 ? 22.737 31.846 -22.651 1.00 63.12 261 MET A CA 1
ATOM 1851 C C . MET A 1 261 ? 24.232 31.757 -22.997 1.00 63.12 261 MET A C 1
ATOM 1853 O O . MET A 1 261 ? 24.648 30.863 -23.729 1.00 63.12 261 MET A O 1
ATOM 1857 N N . GLN A 1 262 ? 25.066 32.633 -22.432 1.00 66.06 262 GLN A N 1
ATOM 1858 C CA . GLN A 1 262 ? 26.513 32.598 -22.630 1.00 66.06 262 GLN A CA 1
ATOM 1859 C C . GLN A 1 262 ? 27.149 31.376 -21.944 1.00 66.06 262 GLN A C 1
ATOM 1861 O O . GLN A 1 262 ? 28.003 30.736 -22.552 1.00 66.06 262 GLN A O 1
ATOM 1866 N N . ILE A 1 263 ? 26.694 30.981 -20.749 1.00 71.94 263 ILE A N 1
ATOM 1867 C CA . ILE A 1 263 ? 27.145 29.750 -20.072 1.00 71.94 263 ILE A CA 1
ATOM 1868 C C . ILE A 1 263 ? 26.753 28.502 -20.877 1.00 71.94 263 ILE A C 1
ATOM 1870 O O . ILE A 1 263 ? 27.593 27.626 -21.086 1.00 71.94 263 ILE A O 1
ATOM 1874 N N . VAL A 1 264 ? 25.521 28.434 -21.391 1.00 71.62 264 VAL A N 1
ATOM 1875 C CA . VAL A 1 264 ? 25.045 27.300 -22.204 1.00 71.62 264 VAL A CA 1
ATOM 1876 C C . VAL A 1 264 ? 25.798 27.216 -23.537 1.00 71.62 264 VAL A C 1
ATOM 1878 O O . VAL A 1 264 ? 26.266 26.140 -23.911 1.00 71.62 264 VAL A O 1
ATOM 1881 N N . ILE A 1 265 ? 25.995 28.342 -24.231 1.00 75.50 265 ILE A N 1
ATOM 1882 C CA . ILE A 1 265 ? 26.732 28.382 -25.504 1.00 75.50 265 ILE A CA 1
ATOM 1883 C C . ILE A 1 265 ? 28.201 27.981 -25.300 1.00 75.50 265 ILE A C 1
ATOM 1885 O O . ILE A 1 265 ? 28.710 27.148 -26.050 1.00 75.50 265 ILE A O 1
ATOM 1889 N N . TRP A 1 266 ? 28.884 28.508 -24.277 1.00 70.12 266 TRP A N 1
ATOM 1890 C CA . TRP A 1 266 ? 30.275 28.128 -24.000 1.00 70.12 266 TRP A CA 1
ATOM 1891 C C . TRP A 1 266 ? 30.405 26.678 -23.529 1.00 70.12 266 TRP A C 1
ATOM 1893 O O . TRP A 1 266 ? 31.349 26.002 -23.939 1.00 70.12 266 TRP A O 1
ATOM 1903 N N . GLY A 1 267 ? 29.450 26.177 -22.740 1.00 69.38 267 GLY A N 1
ATOM 1904 C CA . GLY A 1 267 ? 29.405 24.780 -22.310 1.00 69.38 267 GLY A CA 1
ATOM 1905 C C . GLY A 1 267 ? 29.293 23.814 -23.490 1.00 69.38 267 GLY A C 1
ATOM 1906 O O . GLY A 1 267 ? 30.061 22.857 -23.579 1.00 69.38 267 GLY A O 1
ATOM 1907 N N . ILE A 1 268 ? 28.410 24.107 -24.450 1.00 73.62 268 ILE A N 1
ATOM 1908 C CA . ILE A 1 268 ? 28.238 23.290 -25.660 1.00 73.62 268 ILE A CA 1
ATOM 1909 C C . ILE A 1 268 ? 29.467 23.399 -26.575 1.00 73.62 268 ILE A C 1
ATOM 1911 O O . ILE A 1 268 ? 29.961 22.379 -27.053 1.00 73.62 268 ILE A O 1
ATOM 1915 N N . ILE A 1 269 ? 30.019 24.601 -26.784 1.00 78.38 269 ILE A N 1
ATOM 1916 C CA . ILE A 1 269 ? 31.205 24.800 -27.638 1.00 78.38 269 ILE A CA 1
ATOM 1917 C C . ILE A 1 269 ? 32.447 24.093 -27.076 1.00 78.38 269 ILE A C 1
ATOM 1919 O O . ILE A 1 269 ? 33.260 23.605 -27.857 1.00 78.38 269 ILE A O 1
ATOM 1923 N N . LEU A 1 270 ? 32.608 24.008 -25.751 1.00 74.12 270 LEU A N 1
ATOM 1924 C CA . LEU A 1 270 ? 33.755 23.331 -25.134 1.00 74.12 270 LEU A CA 1
ATOM 1925 C C . LEU A 1 270 ? 33.582 21.812 -25.038 1.00 74.12 270 LEU A C 1
ATOM 1927 O O . LEU A 1 270 ? 34.539 21.079 -25.287 1.00 74.12 270 LEU A O 1
ATOM 1931 N N . LEU A 1 271 ? 32.387 21.318 -24.701 1.00 69.00 271 LEU A N 1
ATOM 1932 C CA . LEU A 1 271 ? 32.178 19.885 -24.457 1.00 69.00 271 LEU A CA 1
ATOM 1933 C C . LEU A 1 271 ? 32.038 19.068 -25.746 1.00 69.00 271 LEU A C 1
ATOM 1935 O O . LEU A 1 271 ? 32.525 17.939 -25.820 1.00 69.00 271 LEU A O 1
ATOM 1939 N N . LEU A 1 272 ? 31.428 19.636 -26.785 1.00 70.81 272 LEU A N 1
ATOM 1940 C CA . LEU A 1 272 ? 31.143 18.928 -28.033 1.00 70.81 272 LEU A CA 1
ATOM 1941 C C . LEU A 1 272 ? 32.403 18.515 -28.835 1.00 70.81 272 LEU A C 1
ATOM 1943 O O . LEU A 1 272 ? 32.452 17.368 -29.289 1.00 70.81 272 LEU A O 1
ATOM 1947 N N . PRO A 1 273 ? 33.470 19.334 -28.969 1.00 76.00 273 PRO A N 1
ATOM 1948 C CA . PRO A 1 273 ? 34.707 18.888 -29.613 1.00 76.00 273 PRO A CA 1
ATOM 1949 C C . PRO A 1 273 ? 35.469 17.846 -28.783 1.00 76.00 273 PRO A C 1
ATOM 1951 O O . PRO A 1 273 ? 36.053 16.932 -29.362 1.00 76.00 273 PRO A O 1
ATOM 1954 N N . ILE A 1 274 ? 35.424 17.918 -27.446 1.00 75.44 274 ILE A N 1
ATOM 1955 C CA . ILE A 1 274 ? 36.035 16.900 -26.572 1.00 75.44 274 ILE A CA 1
ATOM 1956 C C . ILE A 1 274 ? 35.335 15.552 -26.779 1.00 75.44 274 ILE A C 1
ATOM 1958 O O . ILE A 1 274 ? 35.996 14.530 -26.967 1.00 75.44 274 ILE A O 1
ATOM 1962 N N . PHE A 1 275 ? 34.002 15.554 -26.832 1.00 75.50 275 PHE A N 1
ATOM 1963 C CA . PHE A 1 275 ? 33.210 14.350 -27.064 1.00 75.50 275 PHE A CA 1
ATOM 1964 C C . PHE A 1 275 ? 33.467 13.734 -28.452 1.00 75.50 275 PHE A C 1
ATOM 1966 O O . PHE A 1 275 ? 33.625 12.518 -28.578 1.00 75.50 275 PHE A O 1
ATOM 1973 N N . LEU A 1 276 ? 33.613 14.564 -29.494 1.00 76.12 276 LEU A N 1
ATOM 1974 C CA . LEU A 1 276 ? 33.982 14.105 -30.841 1.00 76.12 276 LEU A CA 1
ATOM 1975 C C . LEU A 1 276 ? 35.407 13.529 -30.911 1.00 76.12 276 LEU A C 1
ATOM 1977 O O . LEU A 1 276 ? 35.640 12.544 -31.620 1.00 76.12 276 LEU A O 1
ATOM 1981 N N . ILE A 1 277 ? 36.362 14.089 -30.162 1.00 78.25 277 ILE A N 1
ATOM 1982 C CA . ILE A 1 277 ? 37.728 13.549 -30.068 1.00 78.25 277 ILE A CA 1
ATOM 1983 C C . ILE A 1 277 ? 37.718 12.182 -29.370 1.00 78.25 277 ILE A C 1
ATOM 1985 O O . ILE A 1 277 ? 38.338 11.239 -29.858 1.00 78.25 277 ILE A O 1
ATOM 1989 N N . ILE A 1 278 ? 36.964 12.033 -28.278 1.00 76.00 278 ILE A N 1
ATOM 1990 C CA . ILE A 1 278 ? 36.831 10.751 -27.570 1.00 76.00 278 ILE A CA 1
ATOM 1991 C C . ILE A 1 278 ? 36.200 9.688 -28.484 1.00 76.00 278 ILE A C 1
ATOM 1993 O O . ILE A 1 278 ? 36.736 8.584 -28.595 1.00 76.00 278 ILE A O 1
ATOM 1997 N N . MET A 1 279 ? 35.134 10.028 -29.219 1.00 75.94 279 MET A N 1
ATOM 1998 C CA . MET A 1 279 ? 34.511 9.101 -30.173 1.00 75.94 279 MET A CA 1
ATOM 1999 C C . MET A 1 279 ? 35.445 8.692 -31.322 1.00 75.94 279 MET A C 1
ATOM 2001 O O . MET A 1 279 ? 35.469 7.527 -31.724 1.00 75.94 279 MET A O 1
ATOM 2005 N N . THR A 1 280 ? 36.234 9.624 -31.862 1.00 74.25 280 THR A N 1
ATOM 2006 C CA . THR A 1 280 ? 37.165 9.316 -32.962 1.00 74.25 280 THR A CA 1
ATOM 2007 C C . THR A 1 280 ? 38.373 8.500 -32.502 1.00 74.25 280 THR A C 1
ATOM 2009 O O . THR A 1 280 ? 38.836 7.633 -33.247 1.00 74.25 280 THR A O 1
ATOM 2012 N N . ILE A 1 281 ? 38.846 8.694 -31.267 1.00 75.31 281 ILE A N 1
ATOM 2013 C CA . ILE A 1 281 ? 39.880 7.843 -30.661 1.00 75.31 281 ILE A CA 1
ATOM 2014 C C . ILE A 1 281 ? 39.330 6.434 -30.391 1.00 75.31 281 ILE A C 1
ATOM 2016 O O . ILE A 1 281 ? 40.010 5.459 -30.717 1.00 75.31 281 ILE A O 1
ATOM 2020 N N . GLY A 1 282 ? 38.098 6.317 -29.879 1.00 69.56 282 GLY A N 1
ATOM 2021 C CA . GLY A 1 282 ? 37.429 5.032 -29.641 1.00 69.56 282 GLY A CA 1
ATOM 2022 C C . GLY A 1 282 ? 37.305 4.188 -30.913 1.00 69.56 282 GLY A C 1
ATOM 2023 O O . GLY A 1 282 ? 37.799 3.062 -30.962 1.00 69.56 282 GLY A O 1
ATOM 2024 N N . ARG A 1 283 ? 36.790 4.779 -32.002 1.00 68.19 283 ARG A N 1
ATOM 2025 C CA . ARG A 1 283 ? 36.692 4.103 -33.312 1.00 68.19 283 ARG A CA 1
ATOM 2026 C C . ARG A 1 283 ? 38.043 3.674 -33.887 1.00 68.19 283 ARG A C 1
ATOM 2028 O O . ARG A 1 283 ? 38.140 2.664 -34.582 1.00 68.19 283 ARG A O 1
ATOM 2035 N N . LYS A 1 284 ? 39.113 4.427 -33.612 1.00 68.94 284 LYS A N 1
ATOM 2036 C CA . LYS A 1 284 ? 40.462 4.064 -34.067 1.00 68.94 284 LYS A CA 1
ATOM 2037 C C . LYS A 1 284 ? 41.010 2.851 -33.308 1.00 68.94 284 LYS A C 1
ATOM 2039 O O . LYS A 1 284 ? 41.763 2.075 -33.894 1.00 68.94 284 LYS A O 1
ATOM 2044 N N . GLN A 1 285 ? 40.635 2.668 -32.041 1.00 69.12 285 GLN A N 1
ATOM 2045 C CA . GLN A 1 285 ? 41.036 1.493 -31.264 1.00 69.12 285 GLN A CA 1
ATOM 2046 C C . GLN A 1 285 ? 40.316 0.220 -31.717 1.00 69.12 285 GLN A C 1
ATOM 2048 O O . GLN A 1 285 ? 40.974 -0.811 -31.851 1.00 69.12 285 GLN A O 1
ATOM 2053 N N . GLU A 1 286 ? 39.026 0.302 -32.054 1.00 65.38 286 GLU A N 1
ATOM 2054 C CA . GLU A 1 286 ? 38.265 -0.833 -32.605 1.00 65.38 286 GLU A CA 1
ATOM 2055 C C . GLU 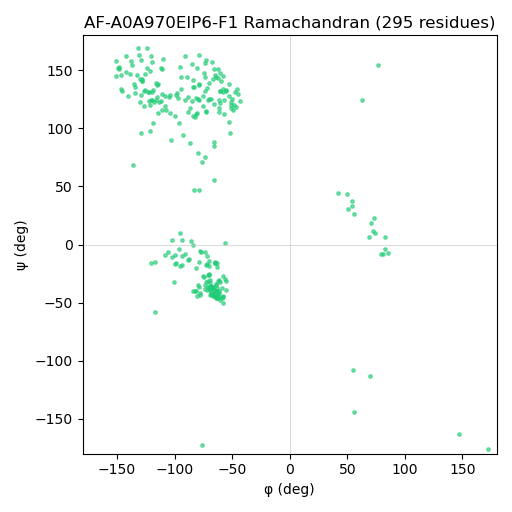A 1 286 ? 38.892 -1.360 -33.903 1.00 65.38 286 GLU A C 1
ATOM 2057 O O . GLU A 1 286 ? 39.170 -2.553 -34.025 1.00 65.38 286 GLU A O 1
ATOM 2062 N N . HIS A 1 287 ? 39.254 -0.467 -34.830 1.00 68.75 287 HIS A N 1
ATOM 2063 C CA . HIS A 1 287 ? 39.901 -0.869 -36.082 1.00 68.75 287 HIS A CA 1
ATOM 2064 C C . HIS A 1 287 ? 41.278 -1.525 -35.886 1.00 68.75 287 HIS A C 1
ATOM 2066 O O . HIS A 1 287 ? 41.645 -2.436 -36.631 1.00 68.75 287 HIS A O 1
ATOM 2072 N N . ILE A 1 288 ? 42.055 -1.085 -34.889 1.00 70.62 288 ILE A N 1
ATOM 2073 C CA . ILE A 1 288 ? 43.349 -1.704 -34.559 1.00 70.62 288 ILE A CA 1
ATOM 2074 C C . ILE A 1 288 ? 43.137 -3.096 -33.950 1.00 70.62 288 ILE A C 1
ATOM 2076 O O . ILE A 1 288 ? 43.913 -4.013 -34.237 1.00 70.62 288 ILE A O 1
ATOM 2080 N N . TYR A 1 289 ? 42.089 -3.268 -33.143 1.00 65.69 289 TYR A N 1
ATOM 2081 C CA . TYR A 1 289 ? 41.742 -4.550 -32.538 1.00 65.69 289 TYR A CA 1
ATOM 2082 C C . TYR A 1 289 ? 41.298 -5.569 -33.599 1.00 65.69 289 TYR A C 1
ATOM 2084 O O . TYR A 1 289 ? 41.814 -6.688 -33.633 1.00 65.69 289 TYR A O 1
ATOM 2092 N N . GLU A 1 290 ? 40.451 -5.161 -34.547 1.00 66.69 290 GLU A N 1
ATOM 2093 C CA . GLU A 1 290 ? 40.022 -6.011 -35.666 1.00 66.69 290 GLU A CA 1
ATOM 2094 C C . GLU A 1 290 ? 41.173 -6.400 -36.607 1.00 66.69 290 GLU A C 1
ATOM 2096 O O . GLU A 1 290 ? 41.259 -7.545 -37.056 1.00 66.69 290 GLU A O 1
ATOM 2101 N N . GLN A 1 291 ? 42.096 -5.477 -36.902 1.00 68.94 291 GLN A N 1
ATOM 2102 C CA . GLN A 1 291 ? 43.254 -5.792 -37.746 1.00 68.94 291 GLN A CA 1
ATOM 2103 C C . GLN A 1 291 ? 44.253 -6.732 -37.063 1.00 68.94 291 GLN A C 1
ATOM 2105 O O . GLN A 1 291 ? 44.922 -7.512 -37.746 1.00 68.94 291 GLN A O 1
ATOM 2110 N N . ARG A 1 292 ? 44.372 -6.677 -35.730 1.00 65.00 292 ARG A N 1
ATOM 2111 C CA . ARG A 1 292 ? 45.186 -7.637 -34.973 1.00 65.00 292 ARG A CA 1
ATOM 2112 C C . ARG A 1 292 ? 44.518 -9.005 -34.879 1.00 65.00 292 ARG A C 1
ATOM 2114 O O . ARG A 1 292 ? 45.226 -9.996 -35.014 1.00 65.00 292 ARG A O 1
ATOM 2121 N N . SER A 1 293 ? 43.194 -9.073 -34.722 1.00 66.69 293 SER A N 1
ATOM 2122 C CA . SER A 1 293 ? 42.481 -10.358 -34.651 1.00 66.69 293 SER A CA 1
ATOM 2123 C C . SER A 1 293 ? 42.553 -11.132 -35.978 1.00 66.69 293 SER A C 1
ATOM 2125 O O . SER A 1 293 ? 42.820 -12.331 -35.975 1.00 66.69 293 SER A O 1
ATOM 2127 N N . LYS A 1 294 ? 42.474 -10.440 -37.126 1.00 65.19 294 LYS A N 1
ATOM 2128 C CA . LYS A 1 294 ? 42.605 -11.052 -38.464 1.00 65.19 294 LYS A CA 1
ATOM 2129 C C . LYS A 1 294 ? 44.013 -11.536 -38.833 1.00 65.19 294 LYS A C 1
ATOM 2131 O O . LYS A 1 294 ? 44.146 -12.249 -39.816 1.00 65.19 294 LYS A O 1
ATOM 2136 N N . LYS A 1 295 ? 45.062 -11.146 -38.098 1.00 58.94 295 LYS A N 1
ATOM 2137 C CA . LYS A 1 295 ? 46.447 -11.612 -38.334 1.00 58.94 295 LYS A CA 1
ATOM 2138 C C . LYS A 1 295 ? 46.824 -12.865 -37.536 1.00 58.94 295 LYS A C 1
ATOM 2140 O O . LYS A 1 295 ? 47.922 -13.377 -37.724 1.00 58.94 295 LYS A O 1
ATOM 2145 N N . ILE A 1 296 ? 45.964 -13.291 -36.611 1.00 56.31 296 ILE A N 1
ATOM 2146 C CA . ILE A 1 296 ? 46.197 -14.435 -35.714 1.00 56.31 296 ILE A CA 1
ATOM 2147 C C . ILE A 1 296 ? 45.349 -15.656 -36.140 1.00 56.31 296 ILE A C 1
ATOM 2149 O O . ILE A 1 296 ? 45.547 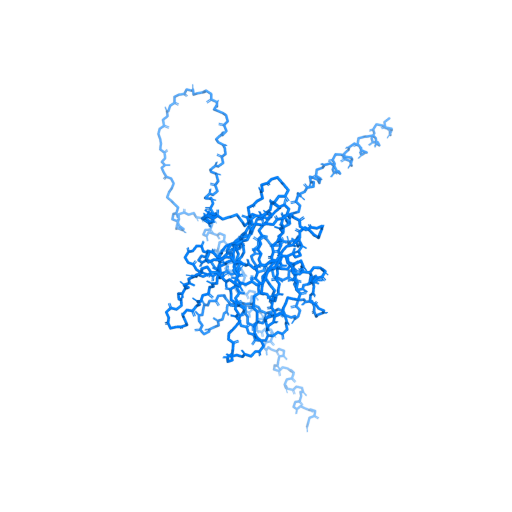-16.751 -35.619 1.00 56.31 296 ILE A O 1
ATOM 2153 N N . SER A 1 297 ? 44.458 -15.486 -37.124 1.00 48.53 297 SER A N 1
ATOM 2154 C CA . SER A 1 297 ? 43.799 -16.565 -37.876 1.00 48.53 297 SER A CA 1
ATOM 2155 C C . SER A 1 297 ? 44.508 -16.811 -39.202 1.00 48.53 297 SER A C 1
ATOM 2157 O O . SER A 1 297 ? 44.308 -17.929 -39.724 1.00 48.53 297 SER A O 1
#

pLDDT: mean 80.87, std 20.57, range [30.83, 98.62]

Nearest PDB structures (foldseek):
  2rs7-assembly1_A  TM=6.158E-01  e=3.193E+00  Mus musculus
  8b9g-assembly1_A  TM=5.901E-01  e=2.680E+00  Drosophila melanogaster
  3vyx-assembly1_A  TM=6.370E-01  e=4.532E+00  Homo sapiens
  7cgo-assembly1_AO  TM=4.371E-01  e=2.680E+00  Salmonella enterica subsp. enterica serovar Typhimurium str. LT2
  6mef-assembly1_H  TM=1.615E-01  e=8.838E-01  Homo sapiens

Sequence (297 aa):
MKKVFVLVIAMIMTLALTTVALAEEATVYVTVSVDGQLVVAAQPISPSEMTVDGVLRAAHAAFFPGGESGYEAGIDPMWNMFLISKAWGINTTPFVILNDAPLGAPANPGTADVTPVKNGDNIIMSLSSDPMVPAKAVSLTALVEGAEVTITATDWVLDFTTFSYSSSPLANAEVIDPETGTSLGFTDANGSLTISIPESGVVAINGLAAIPADGSSASVPGSTGAPAAPAAPAAPAAPQTPAQPTAPEEDYSLTSDKLLMQIVIWGIILLLPIFLIIMTIGRKQEHIYEQRSKKIS